Protein AF-A0A4V6XVU5-F1 (afdb_monomer_lite)

pLDDT: mean 72.92, std 23.3, range [31.42, 95.88]

InterPro domains:
  IPR001232 S-phase kinase-associated protein 1-like [SM00512] (53-169)
  IPR011333 SKP1/BTB/POZ domain superfamily [G3DSA:3.30.710.10] (49-213)
  IPR011333 SKP1/BTB/POZ domain superfamily [SSF54695] (56-124)
  IPR016073 SKP1 component, POZ domain [PF03931] (56-121)
  IPR016897 S-phase kinase-associated protein 1 [PTHR11165] (54-205)
  IPR036296 SKP1-like, dimerisation domain superfamily [SSF81382] (144-208)

Structure (mmCIF, N/CA/C/O backbone):
data_AF-A0A4V6XVU5-F1
#
_entry.id   AF-A0A4V6XVU5-F1
#
loop_
_atom_site.group_PDB
_atom_site.id
_atom_site.type_symbol
_atom_site.label_atom_id
_atom_site.label_alt_id
_atom_site.label_comp_id
_atom_site.label_asym_id
_atom_site.label_entity_id
_atom_site.label_seq_id
_atom_site.pdbx_PDB_ins_code
_atom_site.Cartn_x
_atom_site.Cartn_y
_atom_site.Cartn_z
_atom_site.occupancy
_atom_site.B_iso_or_equiv
_atom_site.auth_seq_id
_atom_site.auth_comp_id
_atom_site.auth_asym_id
_atom_site.auth_atom_id
_atom_site.pdbx_PDB_model_num
ATOM 1 N N . MET A 1 1 ? 53.073 31.587 33.723 1.00 35.59 1 MET A N 1
ATOM 2 C CA . MET A 1 1 ? 54.002 30.488 33.375 1.00 35.59 1 MET A CA 1
ATOM 3 C C . MET A 1 1 ? 53.327 29.166 33.690 1.00 35.59 1 MET A C 1
ATOM 5 O O . MET A 1 1 ? 52.672 29.063 34.716 1.00 35.59 1 MET A O 1
ATOM 9 N N . ARG A 1 2 ? 53.401 28.219 32.752 1.00 35.28 2 ARG A N 1
ATOM 10 C CA . ARG A 1 2 ? 52.820 26.874 32.834 1.00 35.28 2 ARG A CA 1
ATOM 11 C C . ARG A 1 2 ? 53.710 25.926 33.659 1.00 35.28 2 ARG A C 1
ATOM 13 O O . ARG A 1 2 ? 54.909 26.152 33.754 1.00 35.28 2 ARG A O 1
ATOM 20 N N . PHE A 1 3 ? 53.092 24.803 34.019 1.00 31.77 3 PHE A N 1
ATOM 21 C CA . PHE A 1 3 ? 53.607 23.428 34.024 1.00 31.77 3 PHE A CA 1
ATOM 22 C C . PHE A 1 3 ? 53.771 22.680 35.351 1.00 31.77 3 PHE A C 1
ATOM 24 O O . PHE A 1 3 ? 54.158 23.181 36.396 1.00 31.77 3 PHE A O 1
ATOM 31 N N . ASN A 1 4 ? 53.384 21.425 35.176 1.00 32.03 4 ASN A N 1
ATOM 32 C CA . ASN A 1 4 ? 53.036 20.310 36.027 1.00 32.03 4 ASN A CA 1
ATOM 33 C C . ASN A 1 4 ? 54.143 19.254 35.866 1.00 32.03 4 ASN A C 1
ATOM 35 O O . ASN A 1 4 ? 54.638 19.143 34.750 1.00 32.03 4 ASN A O 1
ATOM 39 N N . THR A 1 5 ? 54.470 18.477 36.906 1.00 37.41 5 THR A N 1
ATOM 40 C CA . THR A 1 5 ? 55.012 17.091 36.859 1.00 37.41 5 THR A CA 1
ATOM 41 C C . THR A 1 5 ? 55.312 16.650 38.303 1.00 37.41 5 THR A C 1
ATOM 43 O O . THR A 1 5 ? 56.034 17.348 38.999 1.00 37.41 5 THR A O 1
ATOM 46 N N . SER A 1 6 ? 54.668 15.632 38.880 1.00 37.34 6 SER A N 1
ATOM 47 C CA . SER A 1 6 ? 54.782 14.184 38.627 1.00 37.34 6 SER A CA 1
ATOM 48 C C . SER A 1 6 ? 55.912 13.483 39.413 1.00 37.34 6 SER A C 1
ATOM 50 O O . SER A 1 6 ? 57.083 13.809 39.260 1.00 37.34 6 SER A O 1
ATOM 52 N N . LEU A 1 7 ? 55.505 12.406 40.105 1.00 36.00 7 LEU A N 1
ATOM 53 C CA . LEU A 1 7 ? 56.168 11.091 40.213 1.00 36.00 7 LEU A CA 1
ATOM 54 C C . LEU A 1 7 ? 57.115 10.732 41.393 1.00 36.00 7 LEU A C 1
ATOM 56 O O . LEU A 1 7 ? 58.225 11.235 41.510 1.00 36.00 7 LEU A O 1
ATOM 60 N N . ARG A 1 8 ? 56.725 9.600 42.031 1.00 40.03 8 ARG A N 1
ATOM 61 C CA . ARG A 1 8 ? 57.528 8.488 42.623 1.00 40.03 8 ARG A CA 1
ATOM 62 C C . ARG A 1 8 ? 58.179 8.756 43.996 1.00 40.03 8 ARG A C 1
ATOM 64 O O . ARG A 1 8 ? 58.687 9.830 44.244 1.00 40.03 8 ARG A O 1
ATOM 71 N N . ARG A 1 9 ? 58.261 7.796 44.936 1.00 37.91 9 ARG A N 1
ATOM 72 C CA . ARG A 1 9 ? 58.817 6.427 44.804 1.00 37.91 9 ARG A CA 1
ATOM 73 C C . ARG A 1 9 ? 58.693 5.656 46.143 1.00 37.91 9 ARG A C 1
ATOM 75 O O . ARG A 1 9 ? 58.957 6.257 47.177 1.00 37.91 9 ARG A O 1
ATOM 82 N N . SER A 1 10 ? 58.435 4.341 46.111 1.00 34.28 10 SER A N 1
ATOM 83 C CA . SER A 1 10 ? 59.081 3.277 46.936 1.00 34.28 10 SER A CA 1
ATOM 84 C C . SER A 1 10 ? 58.396 1.930 46.644 1.00 34.28 10 SER A C 1
ATOM 86 O O . SER A 1 10 ? 57.194 1.816 46.816 1.00 34.28 10 SER A O 1
ATOM 88 N N . ARG A 1 11 ? 59.028 1.016 45.890 1.00 41.94 11 ARG A N 1
ATOM 89 C CA . ARG A 1 11 ? 60.018 -0.026 46.277 1.00 41.94 11 ARG A CA 1
ATOM 90 C C . ARG A 1 11 ? 59.352 -1.305 46.817 1.00 41.94 11 ARG A C 1
ATOM 92 O O . ARG A 1 11 ? 58.876 -1.305 47.938 1.00 41.94 11 ARG A O 1
ATOM 99 N N . CYS A 1 12 ? 59.398 -2.389 46.036 1.00 34.41 12 CYS A N 1
ATOM 100 C CA . CYS A 1 12 ? 60.236 -3.572 46.303 1.00 34.41 12 CYS A CA 1
ATOM 101 C C . CYS A 1 12 ? 60.073 -4.620 45.182 1.00 34.41 12 CYS A C 1
ATOM 103 O O . CYS A 1 12 ? 58.970 -4.897 44.727 1.00 34.41 12 CYS A O 1
ATOM 105 N N . GLN A 1 13 ? 61.204 -5.149 44.715 1.00 37.47 13 GLN A N 1
ATOM 106 C CA . GLN A 1 13 ? 61.363 -6.237 43.741 1.00 37.47 13 GLN A CA 1
ATOM 107 C C . GLN A 1 13 ? 61.786 -7.509 44.491 1.00 37.47 13 GLN A C 1
ATOM 109 O O . GLN A 1 13 ? 62.507 -7.367 45.477 1.00 37.47 13 GLN A O 1
ATOM 114 N N . MET A 1 14 ? 61.449 -8.706 43.979 1.00 35.53 14 MET A N 1
ATOM 115 C CA . MET A 1 14 ? 62.409 -9.774 43.600 1.00 35.53 14 MET A CA 1
ATOM 116 C C . MET A 1 14 ? 61.761 -11.165 43.400 1.00 35.53 14 MET A C 1
ATOM 118 O O . MET A 1 14 ? 60.902 -11.566 44.174 1.00 35.53 14 MET A O 1
ATOM 122 N N . ALA A 1 15 ? 62.325 -11.895 42.422 1.00 39.78 15 ALA A N 1
ATOM 123 C CA . ALA A 1 15 ? 62.526 -13.358 42.346 1.00 39.78 15 ALA A CA 1
ATOM 124 C C . ALA A 1 15 ? 61.454 -14.302 41.724 1.00 39.78 15 ALA A C 1
ATOM 126 O O . ALA A 1 15 ? 60.627 -14.893 42.403 1.00 39.78 15 ALA A O 1
ATOM 127 N N . THR A 1 16 ? 61.528 -14.430 40.392 1.00 40.06 16 THR A N 1
ATOM 128 C CA . THR A 1 16 ? 61.855 -15.607 39.533 1.00 40.06 16 THR A CA 1
ATOM 129 C C . THR A 1 16 ? 61.635 -17.090 39.959 1.00 40.06 16 THR A C 1
ATOM 131 O O . THR A 1 16 ? 62.023 -17.475 41.052 1.00 40.06 16 THR A O 1
ATOM 134 N N . LEU A 1 17 ? 61.248 -17.914 38.946 1.00 36.28 17 LEU A N 1
ATOM 135 C CA . LEU A 1 17 ? 61.687 -19.299 38.559 1.00 36.28 17 LEU A CA 1
ATOM 136 C C . LEU A 1 17 ? 60.698 -20.508 38.621 1.00 36.28 17 LEU A C 1
ATOM 138 O O . LEU A 1 17 ? 60.481 -21.105 39.663 1.00 36.28 17 LEU A O 1
ATOM 142 N N . PHE A 1 18 ? 60.204 -20.896 37.428 1.00 36.62 18 PHE A N 1
ATOM 143 C CA . PHE A 1 18 ? 60.317 -22.196 36.701 1.00 36.62 18 PHE A CA 1
ATOM 144 C C . PHE A 1 18 ? 60.035 -23.594 37.325 1.00 36.62 18 PHE A C 1
ATOM 146 O O . PHE A 1 18 ? 60.722 -24.021 38.243 1.00 36.62 18 PHE A O 1
ATOM 153 N N . GLY A 1 19 ? 59.228 -24.384 36.581 1.00 34.12 19 GLY A N 1
ATOM 154 C CA . GLY A 1 19 ? 59.292 -25.862 36.414 1.00 34.12 19 GLY A CA 1
ATOM 155 C C . GLY A 1 19 ? 58.629 -26.704 37.519 1.00 34.12 19 GLY A C 1
ATOM 156 O O . GLY A 1 19 ? 58.639 -26.302 38.665 1.00 34.12 19 GLY A O 1
ATOM 157 N N . LEU A 1 20 ? 58.056 -27.900 37.330 1.00 37.75 20 LEU A N 1
ATOM 158 C CA . LEU A 1 20 ? 58.046 -28.905 36.259 1.00 37.75 20 LEU A CA 1
ATOM 159 C C . LEU A 1 20 ? 57.107 -30.068 36.721 1.00 37.75 20 LEU A C 1
ATOM 161 O O . LEU A 1 20 ? 56.982 -30.311 37.914 1.00 37.75 20 LEU A O 1
ATOM 165 N N . LEU A 1 21 ? 56.565 -30.840 35.765 1.00 38.25 21 LEU A N 1
ATOM 166 C CA . LEU A 1 21 ? 56.058 -32.233 35.861 1.00 38.25 21 LEU A CA 1
ATOM 167 C C . LEU A 1 21 ? 54.665 -32.594 36.461 1.00 38.25 21 LEU A C 1
ATOM 169 O O . LEU A 1 21 ? 54.499 -32.833 37.649 1.00 38.25 21 LEU A O 1
ATOM 173 N N . LYS A 1 22 ? 53.795 -32.937 35.495 1.00 44.00 22 LYS A N 1
ATOM 174 C CA . LYS A 1 22 ? 52.976 -34.162 35.309 1.00 44.00 22 LYS A CA 1
ATOM 175 C C . LYS A 1 22 ? 51.574 -34.317 35.953 1.00 44.00 22 LYS A C 1
ATOM 177 O O . LYS A 1 22 ? 51.418 -34.180 37.160 1.00 44.00 22 LYS A O 1
ATOM 182 N N . PRO A 1 23 ? 50.578 -34.731 35.131 1.00 53.44 23 PRO A N 1
ATOM 183 C CA . PRO A 1 23 ? 49.261 -35.225 35.543 1.00 53.44 23 PRO A CA 1
ATOM 184 C C . PRO A 1 23 ? 49.302 -36.748 35.773 1.00 53.44 23 PRO A C 1
ATOM 186 O O . PRO A 1 23 ? 50.239 -37.385 35.303 1.00 53.44 23 PRO A O 1
ATOM 189 N N . ILE A 1 24 ? 48.285 -37.330 36.423 1.00 41.72 24 ILE A N 1
ATOM 190 C CA . ILE A 1 24 ? 47.716 -38.671 36.147 1.00 41.72 24 ILE A CA 1
ATOM 191 C C . ILE A 1 24 ? 46.497 -38.897 37.070 1.00 41.72 24 ILE A C 1
ATOM 193 O O . ILE A 1 24 ? 46.608 -38.862 38.289 1.00 41.72 24 ILE A O 1
ATOM 197 N N . TYR A 1 25 ? 45.343 -39.077 36.423 1.00 34.00 25 TYR A N 1
ATOM 198 C CA . TYR A 1 25 ? 44.194 -39.935 36.744 1.00 34.00 25 TYR A CA 1
ATOM 199 C C . TYR A 1 25 ? 43.863 -40.302 38.201 1.00 34.00 25 TYR A C 1
ATOM 201 O O . TYR A 1 25 ? 44.587 -41.062 38.831 1.00 34.00 25 TYR A O 1
ATOM 209 N N . ALA A 1 26 ? 42.629 -39.977 38.606 1.00 36.56 26 ALA A N 1
ATOM 210 C CA . ALA A 1 26 ? 41.673 -40.973 39.109 1.00 36.56 26 ALA A CA 1
ATOM 211 C C . ALA A 1 26 ? 40.251 -40.378 39.173 1.00 36.56 26 ALA A C 1
ATOM 213 O O . ALA A 1 26 ? 39.906 -39.651 40.100 1.00 36.56 26 ALA A O 1
ATOM 214 N N . CYS A 1 27 ? 39.407 -40.716 38.194 1.00 34.38 27 CYS A N 1
ATOM 215 C CA . CYS A 1 27 ? 37.969 -40.850 38.445 1.00 34.38 27 CYS A CA 1
ATOM 216 C C . CYS A 1 27 ? 37.750 -42.169 39.208 1.00 34.38 27 CYS A C 1
ATOM 218 O O . CYS A 1 27 ? 38.489 -43.130 38.979 1.00 34.38 27 CYS A O 1
ATOM 220 N N . PRO A 1 28 ? 36.704 -42.264 40.040 1.00 49.50 28 PRO A N 1
ATOM 221 C CA . PRO A 1 28 ? 35.494 -42.862 39.488 1.00 49.50 28 PRO A CA 1
ATOM 222 C C . PRO A 1 28 ? 34.188 -42.206 39.948 1.00 49.50 28 PRO A C 1
ATOM 224 O O . PRO A 1 28 ? 34.037 -41.768 41.084 1.00 49.50 28 PRO A O 1
ATOM 227 N N . ASN A 1 29 ? 33.240 -42.221 39.005 1.00 37.00 29 ASN A N 1
ATOM 228 C CA . ASN A 1 29 ? 31.793 -42.381 39.170 1.00 37.00 29 ASN A CA 1
ATOM 229 C C . ASN A 1 29 ? 31.356 -42.680 40.613 1.00 37.00 29 ASN A C 1
ATOM 231 O O . ASN A 1 29 ? 31.826 -43.630 41.228 1.00 37.00 29 ASN A O 1
ATOM 235 N N . ARG A 1 30 ? 30.311 -42.044 41.130 1.00 37.25 30 ARG A N 1
ATOM 236 C CA . ARG A 1 30 ? 28.948 -42.188 40.611 1.00 37.25 30 ARG A CA 1
ATOM 237 C C . ARG A 1 30 ? 28.041 -41.304 41.472 1.00 37.25 30 ARG A C 1
ATOM 239 O O . ARG A 1 30 ? 28.310 -41.153 42.657 1.00 37.25 30 ARG A O 1
ATOM 246 N N . LEU A 1 31 ? 26.921 -40.902 40.876 1.00 39.06 31 LEU A N 1
ATOM 247 C CA . LEU A 1 31 ? 25.605 -40.660 41.487 1.00 39.06 31 LEU A CA 1
ATOM 248 C C . LEU A 1 31 ? 25.056 -39.229 41.347 1.00 39.06 31 LEU A C 1
ATOM 250 O O . LEU A 1 31 ? 25.436 -38.306 42.051 1.00 39.06 31 LEU A O 1
ATOM 254 N N . ILE A 1 32 ? 24.049 -39.160 40.470 1.00 44.12 32 ILE A N 1
ATOM 255 C CA . ILE A 1 32 ? 22.755 -38.498 40.677 1.00 44.12 32 ILE A CA 1
ATOM 256 C C . ILE A 1 32 ? 22.824 -36.969 40.788 1.00 44.12 32 ILE A C 1
ATOM 258 O O . ILE A 1 32 ? 22.772 -36.373 41.858 1.00 44.12 32 ILE A O 1
ATOM 262 N N . SER A 1 33 ? 22.825 -36.330 39.622 1.00 34.62 33 SER A N 1
ATOM 263 C CA . SER A 1 33 ? 22.415 -34.943 39.430 1.00 34.62 33 SER A CA 1
ATOM 264 C C . SER A 1 33 ? 20.895 -34.808 39.602 1.00 34.62 33 SER A C 1
ATOM 266 O O . SER A 1 33 ? 20.132 -34.801 38.639 1.00 34.62 33 SER A O 1
ATOM 268 N N . ILE A 1 34 ? 20.448 -34.677 40.849 1.00 45.78 34 ILE A N 1
ATOM 269 C CA . ILE A 1 34 ? 19.212 -33.963 41.173 1.00 45.78 34 ILE A CA 1
ATOM 270 C C . ILE A 1 34 ? 19.664 -32.717 41.906 1.00 45.78 34 ILE A C 1
ATOM 272 O O . ILE A 1 34 ? 20.072 -32.808 43.053 1.00 45.78 34 ILE A O 1
ATOM 276 N N . LEU A 1 35 ? 19.623 -31.578 41.227 1.00 40.44 35 LEU A N 1
ATOM 277 C CA . LEU A 1 35 ? 19.369 -30.276 41.831 1.00 40.44 35 LEU A CA 1
ATOM 278 C C . LEU A 1 35 ? 19.053 -29.326 40.681 1.00 40.44 35 LEU A C 1
ATOM 280 O O . LEU A 1 35 ? 19.901 -28.942 39.878 1.00 40.44 35 LEU A O 1
ATOM 284 N N . GLN A 1 36 ? 17.761 -29.042 40.572 1.00 43.88 36 GLN A N 1
ATOM 285 C CA . GLN A 1 36 ? 17.211 -28.004 39.729 1.00 43.88 36 GLN A CA 1
ATOM 286 C C . GLN A 1 36 ? 17.850 -26.669 40.117 1.00 43.88 36 GLN A C 1
ATOM 288 O O . GLN A 1 36 ? 17.553 -26.109 41.167 1.00 43.88 36 GLN A O 1
ATOM 293 N N . SER A 1 37 ? 18.688 -26.131 39.241 1.00 43.06 37 SER A N 1
ATOM 294 C CA . SER A 1 37 ? 19.016 -24.708 39.229 1.00 43.06 37 SER A CA 1
ATOM 295 C C . SER A 1 37 ? 18.265 -24.066 38.067 1.00 43.06 37 SER A C 1
ATOM 297 O O . SER A 1 37 ? 18.842 -23.754 37.031 1.00 43.06 37 SER A O 1
ATOM 299 N N . ARG A 1 38 ? 16.944 -23.900 38.219 1.00 47.88 38 ARG A N 1
ATOM 300 C CA . ARG A 1 38 ? 16.201 -22.900 37.442 1.00 47.88 38 ARG A CA 1
ATOM 301 C C . ARG A 1 38 ? 16.344 -21.572 38.168 1.00 47.88 38 ARG A C 1
ATOM 303 O O . ARG A 1 38 ? 15.611 -21.254 39.097 1.00 47.88 38 ARG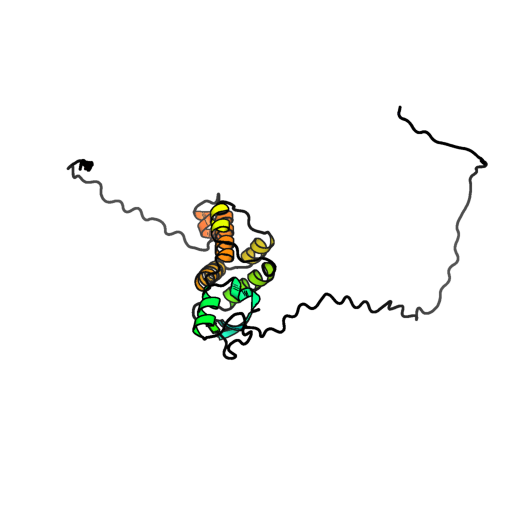 A O 1
ATOM 310 N N . VAL A 1 39 ? 17.386 -20.868 37.754 1.00 39.66 39 VAL A N 1
ATOM 311 C CA . VAL A 1 39 ? 17.655 -19.471 38.052 1.00 39.66 39 VAL A CA 1
ATOM 312 C C . VAL A 1 39 ? 16.500 -18.630 37.503 1.00 39.66 39 VAL A C 1
ATOM 314 O O . VAL A 1 39 ? 16.190 -18.699 36.321 1.00 39.66 39 VAL A O 1
ATOM 317 N N . ILE A 1 40 ? 15.868 -17.913 38.430 1.00 46.09 40 ILE A N 1
ATOM 318 C CA . ILE A 1 40 ? 15.313 -16.558 38.330 1.00 46.09 40 ILE A CA 1
ATOM 319 C C . ILE A 1 40 ? 14.367 -16.288 37.149 1.00 46.09 40 ILE A C 1
ATOM 321 O O . ILE A 1 40 ? 14.750 -16.095 36.002 1.00 46.09 40 ILE A O 1
ATOM 325 N N . LEU A 1 41 ? 13.098 -16.191 37.543 1.00 41.41 41 LEU A N 1
ATOM 326 C CA . LEU A 1 41 ? 12.016 -15.429 36.937 1.00 41.41 41 LEU A CA 1
ATOM 327 C C . LEU A 1 41 ? 12.502 -14.012 36.568 1.00 41.41 41 LEU A C 1
ATOM 329 O O . LEU A 1 41 ? 12.513 -13.126 37.420 1.00 41.41 41 LEU A O 1
ATOM 333 N N . GLU A 1 42 ? 12.911 -13.791 35.321 1.00 41.88 42 GLU A N 1
ATOM 334 C CA . GLU A 1 42 ? 13.102 -12.436 34.806 1.00 41.88 42 GLU A CA 1
ATOM 335 C C . GLU A 1 42 ? 11.816 -11.993 34.107 1.00 41.88 42 GLU A C 1
ATOM 337 O O . GLU A 1 42 ? 11.524 -12.333 32.960 1.00 41.88 42 GLU A O 1
ATOM 342 N N . MET A 1 43 ? 11.006 -11.254 34.863 1.00 50.56 43 MET A N 1
ATOM 343 C CA . MET A 1 43 ? 9.979 -10.386 34.316 1.00 50.56 43 MET A CA 1
ATOM 344 C C . MET A 1 43 ? 10.668 -9.218 33.611 1.00 50.56 43 MET A C 1
ATOM 346 O O . MET A 1 43 ? 10.891 -8.165 34.205 1.00 50.56 43 MET A O 1
ATOM 350 N N . ALA A 1 44 ? 10.972 -9.388 32.327 1.00 41.75 44 ALA A N 1
ATOM 351 C CA . ALA A 1 44 ? 11.144 -8.258 31.428 1.00 41.75 44 ALA A CA 1
ATOM 352 C C . ALA A 1 44 ? 9.749 -7.750 31.047 1.00 41.75 44 ALA A C 1
ATOM 354 O O . ALA A 1 44 ? 9.157 -8.120 30.037 1.00 41.75 44 ALA A O 1
ATOM 355 N N . SER A 1 45 ? 9.215 -6.925 31.943 1.00 42.84 45 SER A N 1
ATOM 356 C CA . SER A 1 45 ? 8.154 -5.974 31.656 1.00 42.84 45 SER A CA 1
ATOM 357 C C . SER A 1 45 ? 8.676 -5.004 30.592 1.00 42.84 45 SER A C 1
ATOM 359 O O . SER A 1 45 ? 9.370 -4.040 30.910 1.00 42.84 45 SER A O 1
ATOM 361 N N . THR A 1 46 ? 8.399 -5.269 29.316 1.00 31.42 46 THR A N 1
ATOM 362 C CA . THR A 1 46 ? 8.521 -4.254 28.267 1.00 31.42 46 THR A CA 1
ATOM 363 C C . THR A 1 46 ? 7.189 -3.528 28.177 1.00 31.42 46 THR A C 1
ATOM 365 O O . THR A 1 46 ? 6.291 -3.927 27.442 1.00 31.42 46 THR A O 1
ATOM 368 N N . SER A 1 47 ? 7.074 -2.507 29.027 1.00 37.84 47 SER A N 1
ATOM 369 C CA . SER A 1 47 ? 6.369 -1.249 28.770 1.00 37.84 47 SER A CA 1
ATOM 370 C C . SER A 1 47 ? 5.129 -1.345 27.880 1.00 37.84 47 SER A C 1
ATOM 372 O O . SER A 1 47 ? 5.161 -1.102 26.676 1.00 37.84 47 SER A O 1
ATOM 374 N N . THR A 1 48 ? 4.012 -1.597 28.549 1.00 33.00 48 THR A N 1
ATOM 375 C CA . THR A 1 48 ? 2.702 -1.050 28.221 1.00 33.00 48 THR A CA 1
ATOM 376 C C . THR A 1 48 ? 2.796 0.442 27.878 1.00 33.00 48 THR A C 1
ATOM 378 O O . THR A 1 48 ? 2.997 1.274 28.758 1.00 33.00 48 THR A O 1
ATOM 381 N N . THR A 1 49 ? 2.544 0.785 26.621 1.00 31.77 49 THR A N 1
ATOM 382 C CA . THR A 1 49 ? 1.750 1.968 26.261 1.00 31.77 49 THR A CA 1
ATOM 383 C C . THR A 1 49 ? 0.525 1.476 25.504 1.00 31.77 49 THR A C 1
ATOM 385 O O . THR A 1 49 ? 0.380 1.680 24.307 1.00 31.77 49 THR A O 1
ATOM 388 N N . SER A 1 50 ? -0.350 0.751 26.205 1.00 39.00 50 SER A N 1
ATOM 389 C CA . SER A 1 50 ? -1.712 0.512 25.740 1.00 39.00 50 SER A CA 1
ATOM 390 C C . SER A 1 50 ? -2.514 1.783 26.008 1.00 39.00 50 SER A C 1
ATOM 392 O O . SER A 1 50 ? -3.060 1.965 27.100 1.00 39.00 50 SER A O 1
ATOM 394 N N . SER A 1 51 ? -2.563 2.679 25.027 1.00 41.34 51 SER A N 1
ATOM 395 C CA . SER A 1 51 ? -3.704 3.576 24.895 1.00 41.34 51 SER A CA 1
ATOM 396 C C . SER A 1 51 ? -4.941 2.675 24.793 1.00 41.34 51 SER A C 1
ATOM 398 O O . SER A 1 51 ? -5.074 1.863 23.879 1.00 41.34 51 SER A O 1
ATOM 400 N N . SER A 1 52 ? -5.795 2.709 25.816 1.00 46.38 52 SER A N 1
ATOM 401 C CA . SER A 1 52 ? -7.044 1.948 25.890 1.00 46.38 52 SER A CA 1
ATOM 402 C C . SER A 1 52 ? -8.019 2.499 24.856 1.00 46.38 52 SER A C 1
ATOM 404 O O . SER A 1 52 ? -8.873 3.327 25.164 1.00 46.38 52 SER A O 1
ATOM 406 N N . SER A 1 53 ? -7.813 2.097 23.612 1.00 62.06 53 SER A N 1
ATOM 407 C CA . SER A 1 53 ? -8.467 2.645 22.441 1.00 62.06 53 SER A CA 1
ATOM 408 C C . SER A 1 53 ? -9.036 1.468 21.646 1.00 62.06 53 SER A C 1
ATOM 410 O O . SER A 1 53 ? -8.348 0.474 21.403 1.00 62.06 53 SER A O 1
ATOM 412 N N . THR A 1 54 ? -10.342 1.502 21.378 1.00 73.25 54 THR A N 1
ATOM 413 C CA . THR A 1 54 ? -11.051 0.402 20.712 1.00 73.25 54 THR A CA 1
ATOM 414 C C . THR A 1 54 ? -10.495 0.194 19.295 1.00 73.25 54 THR A C 1
ATOM 416 O O . THR A 1 54 ? -10.312 1.173 18.566 1.00 73.25 54 THR A O 1
ATOM 419 N N . PRO A 1 55 ? -10.168 -1.046 18.885 1.00 82.25 55 PRO A N 1
ATOM 420 C CA . PRO A 1 55 ? -9.691 -1.294 17.532 1.00 82.25 55 PRO A CA 1
ATOM 421 C C . PRO A 1 55 ? -10.814 -1.049 16.519 1.00 82.25 55 PRO A C 1
ATOM 423 O O . PRO A 1 55 ? -11.977 -1.371 16.757 1.00 82.25 55 PRO A O 1
ATOM 426 N N . ILE A 1 56 ? -10.449 -0.499 15.366 1.00 87.44 56 ILE A N 1
ATOM 427 C CA . ILE A 1 56 ? -11.368 -0.229 14.261 1.00 87.44 56 ILE A CA 1
ATOM 428 C C . ILE A 1 56 ? -11.523 -1.508 13.457 1.00 87.44 56 ILE A C 1
ATOM 430 O O . ILE A 1 56 ? -10.533 -2.076 12.999 1.00 87.44 56 ILE A O 1
ATOM 434 N N . LYS A 1 57 ? -12.757 -1.954 13.244 1.00 90.12 57 LYS A N 1
ATOM 435 C CA . LYS A 1 57 ? -13.027 -3.114 12.394 1.00 90.12 57 LYS A CA 1
ATOM 436 C C . LYS A 1 57 ? -13.175 -2.669 10.945 1.00 90.12 57 LYS A C 1
ATOM 438 O O . LYS A 1 57 ? -13.937 -1.751 10.657 1.00 90.12 57 LYS A O 1
ATOM 443 N N . LEU A 1 58 ? -12.479 -3.333 10.033 1.00 90.94 58 LEU A N 1
ATOM 444 C CA . LEU A 1 58 ? -12.667 -3.207 8.590 1.00 90.94 58 LEU A CA 1
ATOM 445 C C . LEU A 1 58 ? -13.174 -4.523 8.023 1.00 90.94 58 LEU A C 1
ATOM 447 O O . LEU A 1 58 ? -12.681 -5.577 8.412 1.00 90.94 58 LEU A O 1
ATOM 451 N N . THR A 1 59 ? -14.072 -4.467 7.047 1.00 92.25 59 THR A N 1
ATOM 452 C CA . THR A 1 59 ? -14.536 -5.654 6.320 1.00 92.25 59 THR A CA 1
ATOM 453 C C . THR A 1 59 ? -14.106 -5.548 4.864 1.00 92.25 59 THR A C 1
ATOM 455 O O . THR A 1 59 ? -14.484 -4.604 4.178 1.00 92.25 59 THR A O 1
ATOM 458 N N . SER A 1 60 ? -13.301 -6.493 4.379 1.00 93.69 60 SER A N 1
ATOM 459 C CA . SER A 1 60 ? -12.853 -6.521 2.983 1.00 93.69 60 SER A CA 1
ATOM 460 C C . SER A 1 60 ? -13.978 -6.926 2.028 1.00 93.69 60 SER A C 1
ATOM 462 O O . SER A 1 60 ? -14.990 -7.489 2.443 1.00 93.69 60 SER A O 1
ATOM 464 N N . SER A 1 61 ? -13.756 -6.742 0.728 1.00 93.19 61 SER A N 1
ATOM 465 C CA . SER A 1 61 ? -14.662 -7.212 -0.334 1.00 93.19 61 SER A CA 1
ATOM 466 C C . SER A 1 61 ? -14.968 -8.715 -0.255 1.00 93.19 61 SER A C 1
ATOM 468 O O . SER A 1 61 ? -16.101 -9.129 -0.484 1.00 93.19 61 SER A O 1
ATOM 470 N N . ASP A 1 62 ? -13.988 -9.520 0.169 1.00 91.31 62 ASP A N 1
ATOM 471 C CA . ASP A 1 62 ? -14.131 -10.969 0.388 1.00 91.31 62 ASP A CA 1
ATOM 472 C C . ASP A 1 62 ? -14.884 -11.352 1.682 1.00 91.31 62 ASP A C 1
ATOM 474 O O . ASP A 1 62 ? -14.965 -12.531 2.027 1.00 91.31 62 ASP A O 1
ATOM 478 N N . GLY A 1 63 ? -15.376 -10.375 2.451 1.00 87.50 63 GLY A N 1
ATOM 479 C CA . GLY A 1 63 ? -16.072 -10.603 3.721 1.00 87.50 63 GLY A CA 1
ATOM 480 C C . GLY A 1 63 ? -15.164 -10.953 4.906 1.00 87.50 63 GLY A C 1
ATOM 481 O O . GLY A 1 63 ? -15.661 -11.400 5.938 1.00 87.50 63 GLY A O 1
ATOM 482 N N . LYS A 1 64 ? -13.842 -10.765 4.793 1.00 90.88 64 LYS A N 1
ATOM 483 C CA . LYS A 1 64 ? -12.911 -10.937 5.919 1.00 90.88 64 LYS A CA 1
ATOM 484 C C . LYS A 1 64 ? -12.886 -9.677 6.776 1.00 90.88 64 LYS A C 1
ATOM 486 O O . LYS A 1 64 ? -12.795 -8.573 6.244 1.00 90.88 64 LYS A O 1
ATOM 491 N N . THR A 1 65 ? -12.905 -9.852 8.093 1.00 90.81 65 THR A N 1
ATOM 492 C CA . THR A 1 65 ? -12.812 -8.745 9.049 1.00 90.81 65 THR A CA 1
ATOM 493 C C . THR A 1 65 ? -11.384 -8.596 9.565 1.00 90.81 65 THR A C 1
ATOM 495 O O . THR A 1 65 ? -10.745 -9.585 9.920 1.00 90.81 65 THR A O 1
ATOM 498 N N . PHE A 1 66 ? -10.898 -7.361 9.622 1.00 91.38 66 PHE A N 1
ATOM 499 C CA . PHE A 1 66 ? -9.573 -6.997 10.110 1.00 91.38 66 PHE A CA 1
ATOM 500 C C . PHE A 1 66 ? -9.680 -5.936 11.199 1.00 91.38 66 PHE A C 1
ATOM 502 O O . PHE A 1 66 ? -10.547 -5.067 11.139 1.00 91.38 66 PHE A O 1
ATOM 509 N N . GLU A 1 67 ? -8.777 -5.992 12.172 1.00 90.62 67 GLU A N 1
ATOM 510 C CA . GLU A 1 67 ? -8.692 -5.014 13.254 1.00 90.62 67 GLU A CA 1
ATOM 511 C C . GLU A 1 67 ? -7.526 -4.053 13.003 1.00 90.62 67 GLU A C 1
ATOM 513 O O . GLU A 1 67 ? -6.379 -4.463 12.824 1.00 90.62 67 GLU A O 1
ATOM 518 N N . LEU A 1 68 ? -7.833 -2.759 12.988 1.00 89.00 68 LEU A N 1
ATOM 519 C CA . LEU A 1 68 ? -6.891 -1.665 12.810 1.00 89.00 68 LEU A CA 1
ATOM 520 C C . LEU A 1 68 ? -6.706 -0.896 14.114 1.00 89.00 68 LEU A C 1
ATOM 522 O O . LEU A 1 68 ? -7.671 -0.536 14.790 1.00 89.00 68 LEU A O 1
ATOM 526 N N . LYS A 1 69 ? -5.453 -0.558 14.424 1.00 88.75 69 LYS A N 1
ATOM 527 C CA . LYS A 1 69 ? -5.151 0.428 15.463 1.00 88.75 69 LYS A CA 1
ATOM 528 C C . LYS A 1 69 ? -5.587 1.816 15.000 1.00 88.75 69 LYS A C 1
ATOM 530 O O . LYS A 1 69 ? -5.429 2.171 13.832 1.00 88.75 69 LYS A O 1
ATOM 535 N N . GLN A 1 70 ? -6.052 2.628 15.941 1.00 83.81 70 GLN A N 1
ATOM 536 C CA . GLN A 1 70 ? -6.508 3.995 15.673 1.00 83.81 70 GLN A CA 1
ATOM 537 C C . GLN A 1 70 ? -5.389 4.893 15.128 1.00 83.81 70 GLN A C 1
ATOM 539 O O . GLN A 1 70 ? -5.624 5.761 14.294 1.00 83.81 70 GLN A O 1
ATOM 544 N N . GLU A 1 71 ? -4.145 4.644 15.537 1.00 85.38 71 GLU A N 1
ATOM 545 C CA . GLU A 1 71 ? -2.971 5.400 15.086 1.00 85.38 71 GLU A CA 1
ATOM 546 C C . GLU A 1 71 ? -2.760 5.319 13.567 1.00 85.38 71 GLU A C 1
ATOM 548 O O . GLU A 1 71 ? -2.233 6.247 12.953 1.00 85.38 71 GLU A O 1
ATOM 553 N N . PHE A 1 72 ? -3.232 4.241 12.936 1.00 87.75 72 PHE A N 1
ATOM 554 C CA . PHE A 1 72 ? -3.127 4.050 11.494 1.00 87.75 72 PHE A CA 1
ATOM 555 C C . PHE A 1 72 ? -4.129 4.891 10.697 1.00 87.75 72 PHE A C 1
ATOM 557 O O . PHE A 1 72 ? -3.877 5.165 9.524 1.00 87.75 72 PHE A O 1
ATOM 564 N N . VAL A 1 73 ? -5.209 5.378 11.323 1.00 87.19 73 VAL A N 1
ATOM 565 C CA . VAL A 1 73 ? -6.199 6.259 10.671 1.00 87.19 73 VAL A CA 1
ATOM 566 C C . VAL A 1 73 ? -5.538 7.530 10.145 1.00 87.19 73 VAL A C 1
ATOM 568 O O . VAL A 1 73 ? -5.862 7.994 9.058 1.00 87.19 73 VAL A O 1
ATOM 571 N N . LYS A 1 74 ? -4.528 8.046 10.855 1.00 87.31 74 LYS A N 1
ATOM 572 C CA . LYS A 1 74 ? -3.778 9.248 10.459 1.00 87.31 74 LYS A CA 1
ATOM 573 C C . LYS A 1 74 ? -3.004 9.087 9.146 1.00 87.31 74 LYS A C 1
ATOM 575 O O . LYS A 1 74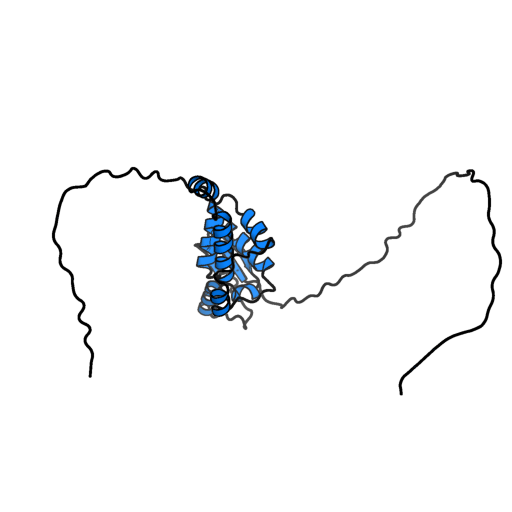 ? -2.614 10.085 8.550 1.00 87.31 74 LYS A O 1
ATOM 580 N N . LYS A 1 75 ? -2.753 7.846 8.712 1.00 89.69 75 LYS A N 1
ATOM 581 C CA . LYS A 1 75 ? -2.000 7.515 7.489 1.00 89.69 75 LYS A CA 1
ATOM 582 C C . LYS A 1 75 ? -2.899 7.223 6.288 1.00 89.69 75 LYS A C 1
ATOM 584 O O . LYS A 1 75 ? -2.394 7.190 5.169 1.00 89.69 75 LYS A O 1
ATOM 589 N N . ALA A 1 76 ? -4.193 6.999 6.517 1.00 92.56 76 ALA A N 1
ATOM 590 C CA . ALA A 1 76 ? -5.179 6.667 5.495 1.00 92.56 76 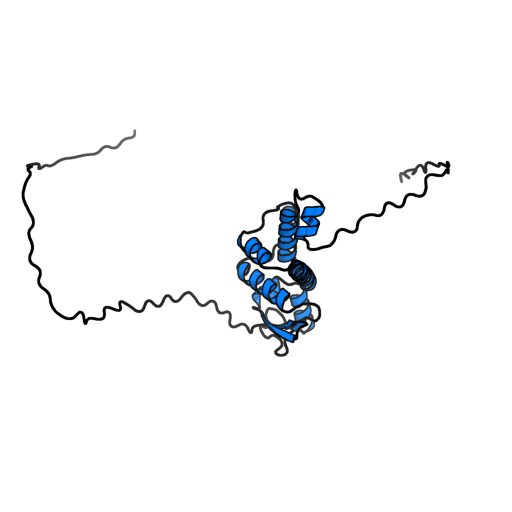ALA A CA 1
ATOM 591 C C . ALA A 1 76 ? -6.251 7.762 5.435 1.00 92.56 76 ALA A C 1
ATOM 593 O O . ALA A 1 76 ? -7.208 7.762 6.214 1.00 92.56 76 ALA A O 1
ATOM 594 N N . ASN A 1 77 ? -6.091 8.698 4.497 1.00 92.31 77 ASN A N 1
ATOM 595 C CA . ASN A 1 77 ? -6.963 9.871 4.402 1.00 92.31 77 ASN A CA 1
ATOM 596 C C . ASN A 1 77 ? -8.420 9.486 4.123 1.00 92.31 77 ASN A C 1
ATOM 598 O O . ASN A 1 77 ? -9.327 10.078 4.708 1.00 92.31 77 ASN A O 1
ATOM 602 N N . MET A 1 78 ? -8.642 8.451 3.308 1.00 91.81 78 MET A N 1
ATOM 603 C CA . MET A 1 78 ? -9.985 7.950 3.020 1.00 91.81 78 MET A CA 1
ATOM 604 C C . MET A 1 78 ? -10.671 7.432 4.289 1.00 91.81 78 MET A C 1
ATOM 606 O O . MET A 1 78 ? -11.812 7.789 4.562 1.00 91.81 78 MET A O 1
ATOM 610 N N . LEU A 1 79 ? -9.974 6.642 5.117 1.00 89.69 79 LEU A N 1
ATOM 611 C CA . LEU A 1 79 ? -10.546 6.133 6.372 1.00 89.69 79 LEU A CA 1
ATOM 612 C C . LEU A 1 79 ? -10.889 7.270 7.334 1.00 89.69 79 LEU A C 1
ATOM 614 O O . LEU A 1 79 ? -11.939 7.237 7.969 1.00 89.69 79 LEU A O 1
ATOM 618 N N . LYS A 1 80 ? -10.034 8.293 7.408 1.00 89.00 80 LYS A N 1
ATOM 619 C CA . LYS A 1 80 ? -10.291 9.489 8.212 1.00 89.00 80 LYS A CA 1
ATOM 620 C C . LYS A 1 80 ? -11.563 10.217 7.769 1.00 89.00 80 LYS A C 1
ATOM 622 O O . LYS A 1 80 ? -12.365 10.587 8.621 1.00 89.00 80 LYS A O 1
ATOM 627 N N . GLN 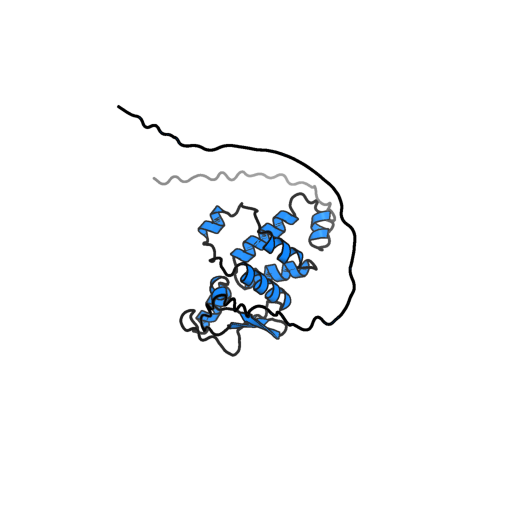A 1 81 ? -11.756 10.407 6.464 1.00 90.06 81 GLN A N 1
ATOM 628 C CA . GLN A 1 81 ? -12.966 11.033 5.921 1.00 90.06 81 GLN A CA 1
ATOM 629 C C . GLN A 1 81 ? -14.208 10.179 6.195 1.00 90.06 81 GLN A C 1
ATOM 631 O O . GLN A 1 81 ? -15.183 10.686 6.737 1.00 90.06 81 GLN A O 1
ATOM 636 N N . MET A 1 82 ? -14.137 8.868 5.937 1.00 88.44 82 MET A N 1
ATOM 637 C CA . MET A 1 82 ? -15.244 7.942 6.206 1.00 88.44 82 MET A CA 1
ATOM 638 C C . MET A 1 82 ? -15.673 7.954 7.679 1.00 88.44 82 MET A C 1
ATOM 640 O O . MET A 1 82 ? -16.861 7.903 7.981 1.00 88.44 82 MET A O 1
ATOM 644 N N . LEU A 1 83 ? -14.715 8.020 8.605 1.00 87.06 83 LEU A N 1
ATOM 645 C CA . LEU A 1 83 ? -14.999 8.110 10.037 1.00 87.06 83 LEU A CA 1
ATOM 646 C C . LEU A 1 83 ? -15.637 9.448 10.414 1.00 87.06 83 LEU A C 1
ATOM 648 O O . LEU A 1 83 ? -16.621 9.458 11.153 1.00 87.06 83 LEU A O 1
ATOM 652 N N . ALA A 1 84 ? -15.124 10.551 9.863 1.00 87.06 84 ALA A N 1
ATOM 653 C CA . ALA A 1 84 ? -15.676 11.882 10.087 1.00 87.06 84 ALA A CA 1
ATOM 654 C C . ALA A 1 84 ? -17.126 11.999 9.586 1.00 87.06 84 ALA A C 1
ATOM 656 O O . ALA A 1 84 ? -17.966 12.566 10.283 1.00 87.06 84 ALA A O 1
ATOM 657 N N . ASP A 1 85 ? -17.440 11.407 8.430 1.00 87.62 85 ASP A N 1
ATOM 658 C CA . ASP A 1 85 ? -18.793 11.392 7.857 1.00 87.62 85 ASP A CA 1
ATOM 659 C C . ASP A 1 85 ? -19.790 10.600 8.719 1.00 87.62 85 ASP A C 1
ATOM 661 O O . ASP A 1 85 ? -20.974 10.936 8.785 1.00 87.62 85 ASP A O 1
ATOM 665 N N . LEU A 1 86 ? -19.311 9.569 9.419 1.00 84.50 86 LEU A N 1
ATOM 666 C CA . LEU A 1 86 ? -20.092 8.793 10.386 1.00 84.50 86 LEU A CA 1
ATOM 667 C C . LEU A 1 86 ? -20.212 9.482 11.759 1.00 84.50 86 LEU A C 1
ATOM 669 O O . LEU A 1 86 ? -20.894 8.967 12.643 1.00 84.50 86 LEU A O 1
ATOM 673 N N . GLY A 1 87 ? -19.575 10.643 11.938 1.00 81.75 87 GLY A N 1
ATOM 674 C CA . GLY A 1 87 ? -19.580 11.405 13.185 1.00 81.75 87 GLY A CA 1
ATOM 675 C C . GLY A 1 87 ? -18.552 10.936 14.214 1.00 81.75 87 GLY A C 1
ATOM 676 O O . GLY A 1 87 ? -18.599 11.395 15.350 1.00 81.75 87 GLY A O 1
ATOM 677 N N . TYR A 1 88 ? -17.619 10.057 13.837 1.00 79.81 88 TYR A N 1
ATOM 678 C CA . TYR A 1 88 ? -16.547 9.597 14.714 1.00 79.81 88 TYR A CA 1
ATOM 679 C C . TYR A 1 88 ? -15.291 10.439 14.501 1.00 79.81 88 TYR A C 1
ATOM 681 O O . TYR A 1 88 ? -14.793 10.583 13.383 1.00 79.81 88 TYR A O 1
ATOM 689 N N . SER A 1 89 ? -14.748 10.980 15.589 1.00 68.25 89 SER A N 1
ATOM 690 C CA . SER A 1 89 ? -13.483 11.714 15.569 1.00 68.25 89 SER A CA 1
ATOM 691 C C . SER A 1 89 ? -12.374 10.923 16.263 1.00 68.25 89 SER A C 1
ATOM 693 O O . SER A 1 89 ? -12.632 10.098 17.141 1.00 68.25 89 SER A O 1
ATOM 695 N N . GLU A 1 90 ? -11.120 11.204 15.893 1.00 65.00 90 GLU A N 1
ATOM 696 C CA . GLU A 1 90 ? -9.931 10.608 16.525 1.00 65.00 90 GLU A CA 1
ATOM 697 C C . GLU A 1 90 ? -9.908 10.822 18.057 1.00 65.00 90 GLU A C 1
ATOM 699 O O . GLU A 1 90 ? -9.262 10.061 18.774 1.00 65.00 90 GLU A O 1
ATOM 704 N N . GLU A 1 91 ? -10.621 11.838 18.560 1.00 62.91 91 GLU A N 1
ATOM 705 C CA . GLU A 1 91 ? -10.664 12.233 19.973 1.00 62.91 91 GLU A CA 1
ATOM 706 C C . GLU A 1 91 ? -11.680 11.437 20.805 1.00 62.91 91 GLU A C 1
ATOM 708 O O . GLU A 1 91 ? -11.468 11.236 22.000 1.00 62.91 91 GLU A O 1
ATOM 713 N N . GLU A 1 92 ? -12.771 10.959 20.196 1.00 62.00 92 GLU A N 1
ATOM 714 C CA . GLU A 1 92 ? -13.843 10.268 20.926 1.00 62.00 92 GLU A CA 1
ATOM 715 C C . GLU A 1 92 ? -13.514 8.803 21.230 1.00 62.00 92 GLU A C 1
ATOM 717 O O . GLU A 1 92 ? -14.094 8.217 22.145 1.00 62.00 92 GLU A O 1
ATOM 722 N N . GLY A 1 93 ? -12.575 8.195 20.496 1.00 64.00 93 GLY A N 1
ATOM 723 C CA . GLY A 1 93 ? -12.068 6.845 20.773 1.00 64.00 93 GLY A CA 1
ATOM 724 C C . GLY A 1 93 ? -13.111 5.717 20.688 1.00 64.00 93 GLY A C 1
ATOM 725 O O . GLY A 1 93 ? -12.783 4.565 20.990 1.00 64.00 93 GLY A O 1
ATOM 726 N N . ASN A 1 94 ? -14.343 6.039 20.287 1.00 69.31 94 ASN A N 1
ATOM 727 C CA . ASN A 1 94 ? -15.467 5.132 20.126 1.00 69.31 94 ASN A CA 1
ATOM 728 C C . ASN A 1 94 ? -15.717 4.950 18.629 1.00 69.31 94 ASN A C 1
ATOM 730 O O . ASN A 1 94 ? -16.114 5.894 17.960 1.00 69.31 94 ASN A O 1
ATOM 734 N N . TYR A 1 95 ? -15.442 3.762 18.104 1.00 75.69 95 TYR A N 1
ATOM 735 C CA . TYR A 1 95 ? -15.562 3.445 16.679 1.00 75.69 95 TYR A CA 1
ATOM 736 C C . TYR A 1 95 ? -16.777 2.544 16.433 1.00 75.69 95 TYR A C 1
ATOM 738 O O . TYR A 1 95 ? -17.242 1.889 17.367 1.00 75.69 95 TYR A O 1
ATOM 746 N N . PRO A 1 96 ? -17.322 2.498 15.202 1.00 72.75 96 PRO A N 1
ATOM 747 C CA . PRO A 1 96 ? -18.520 1.716 14.926 1.00 72.75 96 PRO A CA 1
ATOM 748 C C . PRO A 1 96 ? -18.271 0.217 15.141 1.00 72.75 96 PRO A C 1
ATOM 750 O O . PRO A 1 96 ? -17.337 -0.358 14.578 1.00 72.75 96 PRO A O 1
ATOM 753 N N . ASP A 1 97 ? -19.158 -0.432 15.900 1.00 71.56 97 ASP A N 1
ATOM 754 C CA . ASP A 1 97 ? -19.095 -1.875 16.173 1.00 71.56 97 ASP A CA 1
ATOM 755 C C . ASP A 1 97 ? -19.295 -2.735 14.915 1.00 71.56 97 ASP A C 1
ATOM 757 O O . ASP A 1 97 ? -18.748 -3.840 14.830 1.00 71.56 97 ASP A O 1
ATOM 761 N N . GLU A 1 98 ? -20.066 -2.220 13.949 1.00 73.38 98 GLU A N 1
ATOM 762 C CA . GLU A 1 98 ? -20.431 -2.884 12.688 1.00 73.38 98 GLU A CA 1
ATOM 763 C C . GLU A 1 98 ? -19.253 -2.966 11.693 1.00 73.38 98 GLU A C 1
ATOM 765 O O . GLU A 1 98 ? -19.253 -3.807 10.795 1.00 73.38 98 GLU A O 1
ATOM 770 N N . GLY A 1 99 ? -18.194 -2.179 11.918 1.00 81.12 99 GLY A N 1
ATOM 771 C CA . GLY A 1 99 ? -17.004 -2.128 11.071 1.00 81.12 99 GLY A CA 1
ATOM 772 C C . GLY A 1 99 ? -17.223 -1.416 9.732 1.00 81.12 99 GLY A C 1
ATOM 773 O O . GLY A 1 99 ? -18.335 -1.304 9.226 1.00 81.12 99 GLY A O 1
ATOM 774 N N . ILE A 1 100 ? -16.142 -0.904 9.143 1.00 86.88 100 ILE A N 1
ATOM 775 C CA . ILE A 1 100 ? -16.180 -0.151 7.884 1.00 86.88 100 ILE A CA 1
ATOM 776 C C . ILE A 1 100 ? -16.040 -1.126 6.704 1.00 86.88 100 ILE A C 1
ATOM 778 O O . ILE A 1 100 ? -14.991 -1.770 6.572 1.00 86.88 100 ILE A O 1
ATOM 782 N N . PRO A 1 101 ? -17.048 -1.249 5.823 1.00 89.88 101 PRO A N 1
ATOM 783 C CA . PRO A 1 101 ? -16.952 -2.102 4.647 1.00 89.88 101 PRO A CA 1
ATOM 784 C C . PRO A 1 101 ? -16.105 -1.448 3.545 1.00 89.88 101 PRO A C 1
ATOM 786 O O . PRO A 1 101 ? -16.306 -0.290 3.181 1.00 89.88 101 PRO A O 1
ATOM 789 N N . LEU A 1 102 ? -15.182 -2.220 2.970 1.00 90.94 102 LEU A N 1
ATOM 790 C CA . LEU A 1 102 ? -14.291 -1.835 1.875 1.00 90.94 102 LEU A CA 1
ATOM 791 C C . LEU A 1 102 ? -14.558 -2.727 0.646 1.00 90.94 102 LEU A C 1
ATOM 793 O O . LEU A 1 102 ? -13.844 -3.709 0.422 1.00 90.94 102 LEU A O 1
ATOM 797 N N . PRO A 1 103 ? -15.573 -2.404 -0.178 1.00 87.56 103 PRO A N 1
ATOM 798 C CA . PRO A 1 103 ? -16.014 -3.268 -1.277 1.00 87.56 103 PRO A CA 1
ATOM 799 C C . PRO A 1 103 ? -15.009 -3.369 -2.433 1.00 87.56 103 PRO A C 1
ATOM 801 O O . PRO A 1 103 ? -15.077 -4.310 -3.215 1.00 87.56 103 PRO A O 1
ATOM 804 N N . SER A 1 104 ? -14.075 -2.422 -2.542 1.00 88.06 104 SER A N 1
ATOM 805 C CA . SER A 1 104 ? -13.077 -2.379 -3.620 1.00 88.06 104 SER A CA 1
ATOM 806 C C . SER A 1 104 ? -11.741 -3.028 -3.248 1.00 88.06 104 SER A C 1
ATOM 808 O O . SER A 1 104 ? -10.864 -3.139 -4.100 1.00 88.06 104 SER A O 1
ATOM 810 N N . VAL A 1 105 ? -11.551 -3.422 -1.983 1.00 92.69 105 VAL A N 1
ATOM 811 C CA . VAL A 1 105 ? -10.260 -3.901 -1.470 1.00 92.69 105 VAL A CA 1
ATOM 812 C C . VAL A 1 105 ? -10.342 -5.392 -1.158 1.00 92.69 105 VAL A C 1
ATOM 814 O O . VAL A 1 105 ? -11.169 -5.826 -0.351 1.00 92.69 105 VAL A O 1
ATOM 817 N N . ALA A 1 106 ? -9.480 -6.188 -1.791 1.00 92.75 106 ALA A N 1
ATOM 818 C CA . ALA A 1 106 ? -9.324 -7.610 -1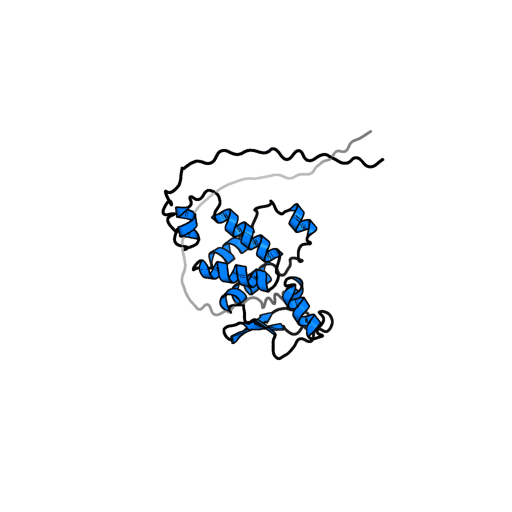.490 1.00 92.75 106 ALA A CA 1
ATOM 819 C C . ALA A 1 106 ? -8.695 -7.808 -0.102 1.00 92.75 106 ALA A C 1
ATOM 821 O O . ALA A 1 106 ? -7.814 -7.049 0.310 1.00 92.75 106 ALA A O 1
ATOM 822 N N . GLY A 1 107 ? -9.106 -8.850 0.619 1.00 92.56 107 GLY A N 1
ATOM 823 C CA . GLY A 1 107 ? -8.617 -9.111 1.975 1.00 92.56 107 GLY A CA 1
ATOM 824 C C . GLY A 1 107 ? -7.116 -9.405 2.022 1.00 92.56 107 GLY A C 1
ATOM 825 O O . GLY A 1 107 ? -6.437 -8.981 2.950 1.00 92.56 107 GLY A O 1
ATOM 826 N N . GLU A 1 108 ? -6.575 -10.073 1.000 1.00 92.62 108 GLU A N 1
ATOM 827 C CA . GLU A 1 108 ? -5.131 -10.340 0.907 1.00 92.62 108 GLU A CA 1
ATOM 828 C C . GLU A 1 108 ? -4.312 -9.053 0.706 1.00 92.62 108 GLU A C 1
ATOM 830 O O . GLU A 1 108 ? -3.246 -8.892 1.300 1.00 92.62 108 GLU A O 1
ATOM 835 N N . ALA A 1 109 ? -4.824 -8.101 -0.082 1.00 94.19 109 ALA A N 1
ATOM 836 C CA . ALA A 1 109 ? -4.185 -6.798 -0.243 1.00 94.19 109 ALA A CA 1
ATOM 837 C C . ALA A 1 109 ? -4.220 -6.002 1.070 1.00 94.19 109 ALA A C 1
ATOM 839 O O . ALA A 1 109 ? -3.219 -5.398 1.457 1.00 94.19 109 ALA A O 1
ATOM 840 N N . LEU A 1 110 ? -5.348 -6.052 1.788 1.00 94.06 110 LEU A N 1
ATOM 841 C CA . LEU A 1 110 ? -5.507 -5.382 3.077 1.00 94.06 110 LEU A CA 1
ATOM 842 C C . LEU A 1 110 ? -4.556 -5.945 4.145 1.00 94.06 110 LEU A C 1
ATOM 844 O O . LEU A 1 110 ? -3.965 -5.172 4.891 1.00 94.06 110 LEU A O 1
ATOM 848 N N . GLU A 1 111 ? -4.335 -7.261 4.171 1.00 94.19 111 GLU A N 1
ATOM 849 C CA . GLU A 1 111 ? -3.353 -7.906 5.054 1.00 94.19 111 GLU A CA 1
ATOM 850 C C . GLU A 1 111 ? -1.933 -7.359 4.829 1.00 94.19 111 GLU A C 1
ATOM 852 O O . GLU A 1 111 ? -1.227 -7.029 5.781 1.00 94.19 111 GLU A O 1
ATOM 857 N N . LYS A 1 112 ? -1.530 -7.157 3.568 1.00 94.44 112 LYS A N 1
ATOM 858 C CA . LYS A 1 112 ? -0.219 -6.571 3.245 1.00 94.44 112 LYS A CA 1
ATOM 859 C C . LYS A 1 112 ? -0.111 -5.099 3.622 1.00 94.44 112 LYS A C 1
ATOM 861 O O . LYS A 1 112 ? 0.948 -4.666 4.074 1.00 94.44 112 LYS A O 1
ATOM 866 N N . ILE A 1 113 ? -1.193 -4.340 3.478 1.00 94.56 113 ILE A N 1
ATOM 867 C CA . ILE A 1 113 ? -1.248 -2.944 3.931 1.00 94.56 113 ILE A CA 1
ATOM 868 C C . ILE A 1 113 ? -1.130 -2.872 5.457 1.00 94.56 113 ILE A C 1
ATOM 870 O O . ILE A 1 113 ? -0.408 -2.020 5.970 1.00 94.56 113 ILE A O 1
ATOM 874 N N . LEU A 1 114 ? -1.772 -3.790 6.185 1.00 93.81 114 LEU A N 1
ATOM 875 C CA . LEU A 1 114 ? -1.649 -3.899 7.640 1.00 93.81 114 LEU A CA 1
ATOM 876 C C . LEU A 1 114 ? -0.214 -4.216 8.067 1.00 93.81 114 LEU A C 1
ATOM 878 O O . LEU A 1 114 ? 0.322 -3.531 8.935 1.00 93.81 114 LEU A O 1
ATOM 882 N N . GLU A 1 115 ? 0.438 -5.189 7.425 1.00 94.31 115 GLU A N 1
ATOM 883 C CA . GLU A 1 115 ? 1.861 -5.472 7.658 1.00 94.31 115 GLU A CA 1
ATOM 884 C C . GLU A 1 115 ? 2.716 -4.211 7.433 1.00 94.31 115 GLU A C 1
ATOM 886 O O . GLU A 1 115 ? 3.539 -3.859 8.280 1.00 94.31 115 GLU A O 1
ATOM 891 N N . TRP A 1 116 ? 2.475 -3.467 6.350 1.00 95.12 116 TRP A N 1
ATOM 892 C CA . TRP A 1 116 ? 3.198 -2.223 6.080 1.00 95.12 116 TRP A CA 1
ATOM 893 C C . TRP A 1 116 ? 2.973 -1.151 7.157 1.00 95.12 116 TRP A C 1
ATOM 895 O O . TRP A 1 116 ? 3.930 -0.523 7.618 1.00 95.12 116 TRP A O 1
ATOM 905 N N . LEU A 1 117 ? 1.723 -0.975 7.598 1.00 93.38 117 LEU A N 1
ATOM 906 C CA . LEU A 1 117 ? 1.347 -0.042 8.662 1.00 93.38 117 LEU A CA 1
ATOM 907 C C . LEU A 1 117 ? 2.047 -0.370 9.983 1.00 93.38 117 LEU A C 1
ATOM 909 O O . LEU A 1 117 ? 2.498 0.548 10.663 1.00 93.38 117 LEU A O 1
ATOM 913 N N . THR A 1 118 ? 2.187 -1.657 10.318 1.00 92.50 118 THR A N 1
ATOM 914 C CA . THR A 1 118 ? 2.913 -2.080 11.527 1.00 92.50 118 THR A CA 1
ATOM 915 C C . THR A 1 118 ? 4.409 -1.782 11.449 1.00 92.50 118 THR A C 1
ATOM 917 O O . THR A 1 118 ? 4.982 -1.315 12.428 1.00 92.50 118 THR A O 1
ATOM 920 N N . LEU A 1 119 ? 5.041 -1.966 10.282 1.00 92.56 119 LEU A N 1
ATOM 921 C CA . LEU A 1 119 ? 6.451 -1.604 10.081 1.00 92.56 119 LEU A CA 1
ATOM 922 C C . LEU A 1 119 ? 6.680 -0.096 10.224 1.00 92.56 119 LEU A C 1
ATOM 924 O O . LEU A 1 119 ? 7.713 0.338 10.724 1.00 92.56 119 LEU A O 1
ATOM 928 N N . HIS A 1 120 ? 5.701 0.701 9.798 1.00 90.81 120 HIS A N 1
ATOM 929 C CA . HIS A 1 120 ? 5.782 2.156 9.806 1.00 90.81 120 HIS A CA 1
ATOM 930 C C . HIS A 1 120 ? 5.097 2.780 11.018 1.00 90.81 120 HIS A C 1
ATOM 932 O O . HIS A 1 120 ? 4.906 3.988 11.009 1.00 90.81 120 HIS A O 1
ATOM 938 N N . GLU A 1 121 ? 4.707 2.019 12.048 1.00 88.88 121 GLU A N 1
ATOM 939 C CA . GLU A 1 121 ? 3.897 2.514 13.174 1.00 88.88 121 GLU A CA 1
ATOM 940 C C . GLU A 1 121 ? 4.517 3.756 13.828 1.00 88.88 121 GLU A C 1
ATOM 942 O O . GLU A 1 121 ? 3.840 4.774 13.947 1.00 88.88 121 GLU A O 1
ATOM 947 N N . ALA A 1 122 ? 5.823 3.712 14.105 1.00 88.88 122 ALA A N 1
ATOM 948 C CA . ALA A 1 122 ? 6.581 4.793 14.741 1.00 88.88 122 ALA A CA 1
ATOM 949 C C . ALA A 1 122 ? 6.861 6.014 13.840 1.00 88.88 122 ALA A C 1
ATOM 951 O O . ALA A 1 122 ? 7.446 6.991 14.303 1.00 88.88 122 ALA A O 1
ATOM 952 N N . GLU A 1 123 ? 6.502 5.959 12.556 1.00 88.19 123 GLU A N 1
ATOM 953 C CA . GLU A 1 123 ? 6.729 7.052 11.612 1.00 88.19 123 GLU A CA 1
ATOM 954 C C . GLU A 1 123 ? 5.474 7.892 11.440 1.00 88.19 123 GLU A C 1
ATOM 956 O O . GLU A 1 123 ? 4.406 7.373 11.113 1.00 88.19 123 GLU A O 1
ATOM 961 N N . ASP A 1 124 ? 5.617 9.201 11.616 1.00 86.81 124 ASP A N 1
ATOM 962 C CA . ASP A 1 124 ? 4.554 10.146 11.307 1.00 86.81 124 ASP A CA 1
ATOM 963 C C . ASP A 1 124 ? 4.323 10.239 9.788 1.00 86.81 124 ASP A C 1
ATOM 965 O O . ASP A 1 124 ? 5.274 10.109 9.004 1.00 86.81 124 ASP A O 1
ATOM 969 N N . PRO A 1 125 ? 3.071 10.479 9.349 1.00 86.62 125 PRO A N 1
ATOM 970 C CA . PRO A 1 125 ? 2.777 10.701 7.941 1.00 86.62 125 PRO A CA 1
ATOM 971 C C . PRO A 1 125 ? 3.575 11.900 7.422 1.00 86.62 125 PRO A C 1
ATOM 973 O O . PRO A 1 125 ? 3.609 12.969 8.038 1.00 86.62 125 PRO A O 1
ATOM 976 N N . LYS A 1 126 ? 4.229 11.736 6.272 1.00 89.94 126 LYS A N 1
ATOM 977 C CA . LYS A 1 126 ? 5.057 12.807 5.698 1.00 89.94 126 LYS A CA 1
ATOM 978 C C . LYS A 1 126 ? 4.166 13.942 5.196 1.00 89.94 126 LYS A C 1
ATOM 980 O O . LYS A 1 126 ? 3.066 13.703 4.692 1.00 89.94 126 LYS A O 1
ATOM 985 N N . THR A 1 127 ? 4.660 15.176 5.269 1.00 90.75 127 THR A N 1
ATOM 986 C CA . THR A 1 127 ? 3.970 16.314 4.645 1.00 90.75 127 THR A CA 1
ATOM 987 C C . THR A 1 127 ? 4.135 16.288 3.126 1.00 90.75 127 THR A C 1
ATOM 989 O O . THR A 1 127 ? 5.064 15.668 2.588 1.00 90.75 127 THR A O 1
ATOM 992 N N . ASP A 1 128 ? 3.245 16.980 2.416 1.00 87.31 128 ASP A N 1
ATOM 993 C CA . ASP A 1 128 ? 3.317 17.080 0.959 1.00 87.31 128 ASP A CA 1
ATOM 994 C C . ASP A 1 128 ? 4.594 17.782 0.493 1.00 87.31 128 ASP A C 1
ATOM 996 O O . ASP A 1 128 ? 5.210 17.346 -0.481 1.00 87.31 128 ASP A O 1
ATOM 1000 N N . GLU A 1 129 ? 5.061 18.805 1.211 1.00 88.88 129 GLU A N 1
ATOM 1001 C CA . GLU A 1 129 ? 6.314 19.498 0.896 1.00 88.88 129 GLU A CA 1
ATOM 1002 C C . GLU A 1 129 ? 7.502 18.542 1.006 1.00 88.88 129 GLU A C 1
ATOM 1004 O O . GLU A 1 129 ? 8.359 18.507 0.120 1.00 88.88 129 GLU A O 1
ATOM 1009 N N . TYR A 1 130 ? 7.535 17.714 2.058 1.00 89.31 130 TYR A N 1
ATOM 1010 C CA . TYR A 1 130 ? 8.586 16.718 2.231 1.00 89.31 130 TYR A CA 1
ATOM 1011 C C . TYR A 1 130 ? 8.589 15.713 1.075 1.00 89.31 130 TYR A C 1
ATOM 1013 O O . TYR A 1 130 ? 9.650 15.442 0.502 1.00 89.31 130 TYR A O 1
ATOM 1021 N N . ARG A 1 131 ? 7.416 15.190 0.687 1.00 87.19 131 ARG A N 1
ATOM 1022 C CA . ARG A 1 131 ? 7.290 14.280 -0.464 1.00 87.19 131 ARG A CA 1
ATOM 1023 C C . ARG A 1 131 ? 7.748 14.942 -1.761 1.00 87.19 131 ARG A C 1
ATOM 1025 O O . ARG A 1 131 ? 8.495 14.330 -2.520 1.00 87.19 131 ARG A O 1
ATOM 1032 N N . GLN A 1 132 ? 7.378 16.200 -1.999 1.00 86.88 132 GLN A N 1
ATOM 1033 C CA . GLN A 1 132 ? 7.785 16.938 -3.197 1.00 86.88 132 GLN A CA 1
ATOM 1034 C C . GLN A 1 132 ? 9.300 17.166 -3.260 1.00 86.88 132 GLN A C 1
ATOM 1036 O O . GLN A 1 132 ? 9.903 16.947 -4.313 1.00 86.88 132 GLN A O 1
ATOM 1041 N N . MET A 1 133 ? 9.929 17.545 -2.142 1.00 88.88 133 MET A N 1
ATOM 1042 C CA . MET A 1 133 ? 11.385 17.722 -2.055 1.00 88.88 133 MET A CA 1
ATOM 1043 C C . MET A 1 133 ? 12.141 16.412 -2.310 1.00 88.88 133 MET A C 1
ATOM 1045 O O . MET A 1 133 ? 13.182 16.410 -2.965 1.00 88.88 133 MET A O 1
ATOM 1049 N N . HIS A 1 134 ? 11.599 15.286 -1.840 1.00 86.94 134 HIS A N 1
ATOM 1050 C CA . HIS A 1 134 ? 12.236 13.970 -1.929 1.00 86.94 134 HIS A CA 1
ATOM 1051 C C . HIS A 1 134 ? 11.681 13.093 -3.060 1.00 86.94 134 HIS A C 1
ATOM 1053 O O . HIS A 1 134 ? 11.982 11.899 -3.107 1.00 86.94 134 HIS A O 1
ATOM 1059 N N . ARG A 1 135 ? 10.923 13.662 -4.007 1.00 83.19 135 ARG A N 1
ATOM 1060 C CA . ARG A 1 135 ? 10.266 12.909 -5.093 1.00 83.19 135 ARG A CA 1
ATOM 1061 C C . ARG A 1 135 ? 11.235 12.114 -5.971 1.00 83.19 135 ARG A C 1
ATOM 1063 O O . ARG A 1 135 ? 10.877 11.089 -6.534 1.00 83.19 135 ARG A O 1
ATOM 1070 N N . PHE A 1 136 ? 12.472 12.596 -6.101 1.00 83.19 136 PHE A N 1
ATOM 1071 C CA . PHE A 1 136 ? 13.516 11.954 -6.903 1.00 83.19 136 PHE A CA 1
ATOM 1072 C C . PHE A 1 136 ? 14.366 10.960 -6.106 1.00 83.19 136 PHE A C 1
ATOM 1074 O O . PHE A 1 136 ? 15.198 10.262 -6.684 1.00 83.19 136 PHE A O 1
ATOM 1081 N N . ASN A 1 137 ? 14.179 10.885 -4.787 1.00 87.50 137 ASN A N 1
ATOM 1082 C CA . ASN A 1 137 ? 14.897 9.935 -3.956 1.00 87.50 137 ASN A CA 1
ATOM 1083 C C . ASN A 1 137 ? 14.328 8.528 -4.175 1.00 87.50 137 ASN A C 1
ATOM 1085 O O . ASN A 1 137 ? 13.222 8.230 -3.735 1.00 87.50 137 ASN A O 1
ATOM 1089 N N . ARG A 1 138 ? 15.106 7.656 -4.818 1.00 83.75 138 ARG A N 1
ATOM 1090 C CA . ARG A 1 138 ? 14.727 6.265 -5.114 1.00 83.75 138 ARG A CA 1
ATOM 1091 C C . ARG A 1 138 ? 14.970 5.282 -3.964 1.00 83.75 138 ARG A C 1
ATOM 1093 O O . ARG A 1 138 ? 14.802 4.078 -4.144 1.00 83.75 138 ARG A O 1
ATOM 1100 N N . ASN A 1 139 ? 15.379 5.762 -2.793 1.00 90.19 139 ASN A N 1
ATOM 1101 C CA . ASN A 1 139 ? 15.672 4.897 -1.660 1.00 90.19 139 ASN A CA 1
ATOM 1102 C C . ASN A 1 139 ? 14.386 4.310 -1.059 1.00 90.19 139 ASN A C 1
ATOM 1104 O O . ASN A 1 139 ? 13.495 5.048 -0.640 1.00 90.19 139 ASN A O 1
ATOM 1108 N N . VAL A 1 140 ? 14.338 2.982 -0.979 1.00 90.94 140 VAL A N 1
ATOM 1109 C CA . VAL A 1 140 ? 13.280 2.197 -0.329 1.00 90.94 140 VAL A CA 1
ATOM 1110 C C . VAL A 1 140 ? 13.924 1.405 0.805 1.00 90.94 140 VAL A C 1
ATOM 1112 O O . VAL A 1 140 ? 15.057 0.934 0.659 1.00 90.94 140 VAL A O 1
ATOM 1115 N N . LYS A 1 141 ? 13.253 1.271 1.954 1.00 92.75 141 LYS A N 1
ATOM 1116 C CA . LYS A 1 141 ? 13.822 0.511 3.073 1.00 92.75 141 LYS A CA 1
ATOM 1117 C C . LYS A 1 141 ? 13.893 -0.970 2.725 1.00 92.75 141 LYS A C 1
ATOM 1119 O O . LYS A 1 141 ? 13.089 -1.499 1.965 1.00 92.75 141 LYS A O 1
ATOM 1124 N N . LYS A 1 142 ? 14.854 -1.666 3.330 1.00 93.75 142 LYS A N 1
ATOM 1125 C CA . LYS A 1 142 ? 15.040 -3.109 3.115 1.00 93.75 142 LYS A CA 1
ATOM 1126 C C . LYS A 1 142 ? 13.829 -3.926 3.572 1.00 93.75 142 LYS A C 1
ATOM 1128 O O . LYS A 1 142 ? 13.512 -4.931 2.949 1.00 93.75 142 LYS A O 1
ATOM 1133 N N . GLU A 1 143 ? 13.165 -3.483 4.634 1.00 93.62 143 GLU A N 1
ATOM 1134 C CA . GLU A 1 143 ? 11.965 -4.123 5.183 1.00 93.62 143 GLU A CA 1
ATOM 1135 C C . GLU A 1 143 ? 10.781 -4.009 4.216 1.00 93.62 143 GLU A C 1
ATOM 1137 O O . GLU A 1 143 ? 10.127 -5.013 3.943 1.00 93.62 143 GLU A O 1
ATOM 1142 N N . ASP A 1 144 ? 10.591 -2.833 3.608 1.00 94.31 144 ASP A N 1
ATOM 1143 C CA . ASP A 1 144 ? 9.591 -2.613 2.555 1.00 94.31 144 ASP A CA 1
ATOM 1144 C C . ASP A 1 144 ? 9.853 -3.490 1.333 1.00 94.31 144 ASP A C 1
ATOM 1146 O O . ASP A 1 144 ? 8.942 -4.133 0.821 1.00 94.31 144 ASP A O 1
ATOM 1150 N N . ILE A 1 145 ? 11.110 -3.563 0.882 1.00 94.38 145 ILE A N 1
ATOM 1151 C CA . ILE A 1 145 ? 11.497 -4.432 -0.238 1.00 94.38 145 ILE A CA 1
ATOM 1152 C C . ILE A 1 145 ? 11.140 -5.885 0.086 1.00 94.38 145 ILE A C 1
ATOM 1154 O O . ILE A 1 145 ? 10.487 -6.544 -0.715 1.00 94.38 145 ILE A O 1
ATOM 1158 N N . ALA A 1 146 ? 11.494 -6.368 1.280 1.00 94.50 146 ALA A N 1
ATOM 1159 C CA . ALA A 1 146 ? 11.197 -7.735 1.698 1.00 94.50 146 ALA A CA 1
ATOM 1160 C C . ALA A 1 146 ? 9.691 -8.013 1.838 1.00 94.50 146 ALA A C 1
ATOM 1162 O O . ALA A 1 146 ? 9.263 -9.149 1.633 1.00 94.50 146 ALA A O 1
ATOM 1163 N N . LEU A 1 147 ? 8.884 -7.012 2.199 1.00 94.31 147 LEU A N 1
ATOM 1164 C CA . LEU A 1 147 ? 7.427 -7.125 2.237 1.00 94.31 147 LEU A CA 1
ATOM 1165 C C . LEU A 1 147 ? 6.846 -7.226 0.820 1.00 94.31 147 LEU A C 1
ATOM 1167 O O . LEU A 1 147 ? 6.079 -8.144 0.535 1.00 94.31 147 LEU A O 1
ATOM 1171 N N . LEU A 1 148 ? 7.245 -6.324 -0.078 1.00 94.00 148 LEU A N 1
ATOM 1172 C CA . LEU A 1 148 ? 6.732 -6.245 -1.451 1.00 94.00 148 LEU A CA 1
ATOM 1173 C C . LEU A 1 148 ? 7.237 -7.388 -2.343 1.00 94.00 148 LEU A C 1
ATOM 1175 O O . LEU A 1 148 ? 6.524 -7.854 -3.234 1.00 94.00 148 LEU A O 1
ATOM 1179 N N . ASP A 1 149 ? 8.429 -7.915 -2.067 1.00 92.75 149 ASP A N 1
ATOM 1180 C CA . ASP A 1 149 ? 8.947 -9.120 -2.716 1.00 92.75 149 ASP A CA 1
ATOM 1181 C C . ASP A 1 149 ? 8.097 -10.354 -2.392 1.00 92.75 149 ASP A C 1
ATOM 1183 O O . ASP A 1 149 ? 8.012 -11.257 -3.218 1.00 92.75 149 ASP A O 1
ATOM 1187 N N . LYS A 1 150 ? 7.400 -10.397 -1.247 1.00 92.06 150 LYS A N 1
ATOM 1188 C CA . LYS A 1 150 ? 6.472 -11.496 -0.914 1.00 92.06 150 LYS A CA 1
ATOM 1189 C C . LYS A 1 150 ? 5.147 -11.418 -1.677 1.00 92.06 150 LYS A C 1
ATOM 1191 O O . LYS A 1 150 ? 4.408 -12.401 -1.680 1.00 92.06 150 LYS A O 1
ATOM 1196 N N . CYS A 1 151 ? 4.834 -10.296 -2.330 1.00 90.00 151 CYS A N 1
ATOM 1197 C CA . CYS A 1 151 ? 3.609 -10.121 -3.114 1.00 90.00 151 CYS A CA 1
ATOM 1198 C C . CYS A 1 151 ? 3.712 -10.850 -4.466 1.00 90.00 151 CYS A C 1
ATOM 1200 O O . CYS A 1 151 ? 3.871 -10.233 -5.520 1.00 90.00 151 CYS A O 1
ATOM 1202 N N . PHE A 1 152 ? 3.665 -12.182 -4.435 1.00 87.31 152 PHE A N 1
ATOM 1203 C CA . PHE A 1 152 ? 3.565 -13.037 -5.619 1.00 87.31 152 PHE A CA 1
ATOM 1204 C C . PHE A 1 152 ? 2.234 -13.798 -5.639 1.00 87.31 152 PHE A C 1
ATOM 1206 O O . PHE A 1 152 ? 1.796 -14.296 -4.595 1.00 87.31 152 PHE A O 1
ATOM 1213 N N . PRO A 1 153 ? 1.595 -13.954 -6.813 1.00 92.19 153 PRO A N 1
ATOM 1214 C CA . PRO A 1 153 ? 1.982 -13.467 -8.148 1.00 92.19 153 PRO A CA 1
ATOM 1215 C C . PRO A 1 153 ? 1.870 -11.937 -8.300 1.00 92.19 153 PRO A C 1
ATOM 1217 O O . PRO A 1 153 ? 1.269 -11.269 -7.460 1.00 92.19 153 PRO A O 1
ATOM 1220 N N . ARG A 1 154 ? 2.461 -11.364 -9.355 1.00 91.06 154 ARG A N 1
ATOM 1221 C CA . ARG A 1 154 ? 2.563 -9.899 -9.545 1.00 91.06 154 ARG A CA 1
ATOM 1222 C C . ARG A 1 154 ? 1.219 -9.161 -9.656 1.00 91.06 154 ARG A C 1
ATOM 1224 O O . ARG A 1 154 ? 1.161 -8.028 -9.176 1.00 91.06 154 ARG A O 1
ATOM 1231 N N . PRO A 1 155 ? 0.121 -9.767 -10.150 1.00 91.44 155 PRO A N 1
ATOM 1232 C CA . PRO A 1 155 ? -1.216 -9.190 -10.021 1.00 91.44 155 PRO A CA 1
ATOM 1233 C C . PRO A 1 155 ? -1.600 -8.838 -8.577 1.00 91.44 155 PRO A C 1
ATOM 1235 O O . PRO A 1 155 ? -2.211 -7.800 -8.359 1.00 91.44 155 PRO A O 1
ATOM 1238 N N . LYS A 1 156 ? -1.144 -9.599 -7.571 1.00 92.19 156 LYS A N 1
ATOM 1239 C CA . LYS A 1 156 ? -1.403 -9.259 -6.162 1.00 92.19 156 LYS A CA 1
ATOM 1240 C C . LYS A 1 156 ? -0.708 -7.972 -5.729 1.00 92.19 156 LYS A C 1
ATOM 1242 O O . LYS A 1 156 ? -1.248 -7.223 -4.923 1.00 92.19 156 LYS A O 1
ATOM 1247 N N . LEU A 1 157 ? 0.486 -7.689 -6.257 1.00 93.88 157 LEU A N 1
ATOM 1248 C CA . LEU A 1 157 ? 1.143 -6.401 -6.024 1.00 93.88 157 LEU A CA 1
ATOM 1249 C C . LEU A 1 157 ? 0.324 -5.260 -6.645 1.00 93.88 157 LEU A C 1
ATOM 1251 O O . LEU A 1 157 ? 0.202 -4.205 -6.029 1.00 93.88 157 LEU A O 1
ATOM 1255 N N . ALA A 1 158 ? -0.266 -5.474 -7.826 1.00 93.44 158 ALA A N 1
ATOM 1256 C CA . ALA A 1 158 ? -1.168 -4.499 -8.437 1.00 93.44 158 ALA A CA 1
ATOM 1257 C C . ALA A 1 158 ? -2.425 -4.266 -7.580 1.00 93.44 158 ALA A C 1
ATOM 1259 O O . ALA A 1 158 ? -2.833 -3.119 -7.413 1.00 93.44 158 ALA A O 1
ATOM 1260 N N . ASP A 1 159 ? -2.979 -5.312 -6.961 1.00 94.25 159 ASP A N 1
ATOM 1261 C CA . ASP A 1 159 ? -4.102 -5.182 -6.024 1.00 94.25 159 ASP A CA 1
ATOM 1262 C C . ASP A 1 159 ? -3.721 -4.366 -4.779 1.00 94.25 159 ASP A C 1
ATOM 1264 O O . ASP A 1 159 ? -4.490 -3.506 -4.351 1.00 94.25 159 ASP A O 1
ATOM 1268 N N . VAL A 1 160 ? -2.512 -4.562 -4.235 1.00 95.62 160 VAL A N 1
ATOM 1269 C CA . VAL A 1 160 ? -1.978 -3.735 -3.134 1.00 95.62 160 VAL A CA 1
ATOM 1270 C C . VAL A 1 160 ? -1.823 -2.275 -3.564 1.00 95.62 160 VAL A C 1
ATOM 1272 O O . VAL A 1 160 ? -2.187 -1.378 -2.807 1.00 95.62 160 VAL A O 1
ATOM 1275 N N . ILE A 1 161 ? -1.330 -2.021 -4.781 1.00 95.50 161 ILE A N 1
ATOM 1276 C CA . ILE A 1 161 ? -1.225 -0.665 -5.338 1.00 95.50 161 ILE A CA 1
ATOM 1277 C C . ILE A 1 161 ? -2.610 -0.018 -5.436 1.00 95.50 161 ILE A C 1
ATOM 1279 O O . ILE A 1 161 ? -2.804 1.087 -4.932 1.00 95.50 161 ILE A O 1
ATOM 1283 N N . ASN A 1 162 ? -3.587 -0.713 -6.019 1.00 94.31 162 ASN A N 1
ATOM 1284 C CA . ASN A 1 162 ? -4.956 -0.214 -6.157 1.00 94.31 162 ASN A CA 1
ATOM 1285 C C . ASN A 1 162 ? -5.609 0.060 -4.795 1.00 94.31 162 ASN A C 1
ATOM 1287 O O . ASN A 1 162 ? -6.254 1.091 -4.614 1.00 94.31 162 ASN A O 1
ATOM 1291 N N . ALA A 1 163 ? -5.404 -0.826 -3.820 1.00 95.31 163 ALA A N 1
ATOM 1292 C CA . ALA A 1 163 ? -5.908 -0.652 -2.464 1.00 95.31 163 ALA A CA 1
ATOM 1293 C C . ALA A 1 163 ? -5.254 0.539 -1.742 1.00 95.31 163 ALA A C 1
ATOM 1295 O O . ALA A 1 163 ? -5.950 1.299 -1.071 1.00 95.31 163 ALA A O 1
ATOM 1296 N N . ALA A 1 164 ? -3.947 0.757 -1.919 1.00 95.88 164 ALA A N 1
ATOM 1297 C CA . ALA A 1 164 ? -3.249 1.917 -1.363 1.00 95.88 164 ALA A CA 1
ATOM 1298 C C . ALA A 1 164 ? -3.767 3.243 -1.949 1.00 95.88 164 ALA A C 1
ATOM 1300 O O . ALA A 1 164 ? -3.893 4.226 -1.217 1.00 95.88 164 ALA A O 1
ATOM 1301 N N . TYR A 1 165 ? -4.106 3.261 -3.245 1.00 95.38 165 TYR A N 1
ATOM 1302 C CA . TYR A 1 165 ? -4.767 4.402 -3.885 1.00 95.38 165 TYR A CA 1
ATOM 1303 C C . TYR A 1 165 ? -6.189 4.616 -3.368 1.00 95.38 165 TYR A C 1
ATOM 1305 O O . TYR A 1 165 ? -6.555 5.750 -3.084 1.00 95.38 165 TYR A O 1
ATOM 1313 N N . TYR A 1 166 ? -6.968 3.546 -3.198 1.00 94.12 166 TYR A N 1
ATOM 1314 C CA . TYR A 1 166 ? -8.328 3.627 -2.661 1.00 94.12 166 TYR A CA 1
ATOM 1315 C C . TYR A 1 166 ? -8.359 4.170 -1.225 1.00 94.12 166 TYR A C 1
ATOM 1317 O O . TYR A 1 166 ? -9.203 4.994 -0.894 1.00 94.12 166 TYR A O 1
ATOM 1325 N N . LEU A 1 167 ? -7.433 3.727 -0.369 1.00 93.38 167 LEU A N 1
ATOM 1326 C CA . LEU A 1 167 ? -7.329 4.194 1.018 1.00 93.38 167 LEU A CA 1
ATOM 1327 C C . LEU A 1 167 ? -6.647 5.567 1.152 1.00 93.38 167 LEU A C 1
ATOM 1329 O O . LEU A 1 167 ? -6.545 6.088 2.264 1.00 93.38 167 LEU A O 1
ATOM 1333 N N . GLU A 1 168 ? -6.182 6.139 0.038 1.00 94.44 168 GLU A N 1
ATOM 1334 C CA . GLU A 1 168 ? -5.425 7.389 -0.025 1.00 94.44 168 GLU A CA 1
ATOM 1335 C C . GLU A 1 168 ? -4.247 7.418 0.962 1.00 94.44 168 GLU A C 1
ATOM 1337 O O . GLU A 1 168 ? -4.165 8.264 1.855 1.00 94.44 168 GLU A O 1
ATOM 1342 N N . MET A 1 169 ? -3.322 6.465 0.803 1.00 94.94 169 MET A N 1
ATOM 1343 C CA . MET A 1 169 ? -2.115 6.343 1.629 1.00 94.94 169 MET A CA 1
ATOM 1344 C C . MET A 1 169 ? -0.865 6.831 0.872 1.00 94.94 169 MET A C 1
ATOM 1346 O O . MET A 1 169 ? -0.138 6.013 0.296 1.00 94.94 169 MET A O 1
ATOM 1350 N N . PRO A 1 170 ? -0.564 8.144 0.850 1.00 92.00 170 PRO A N 1
ATOM 1351 C CA . PRO A 1 170 ? 0.470 8.713 -0.021 1.00 92.00 170 PRO A CA 1
ATOM 1352 C C . PRO A 1 170 ? 1.879 8.167 0.248 1.00 92.00 170 PRO A C 1
ATOM 1354 O O . PRO A 1 170 ? 2.659 8.000 -0.688 1.00 92.00 170 PRO A O 1
ATOM 1357 N N . ASP A 1 171 ? 2.207 7.844 1.500 1.00 93.38 171 ASP A N 1
ATOM 1358 C CA . ASP A 1 171 ? 3.532 7.326 1.867 1.00 93.38 171 ASP A CA 1
ATOM 1359 C C . ASP A 1 171 ? 3.755 5.880 1.402 1.00 93.38 171 ASP A C 1
ATOM 1361 O O . ASP A 1 171 ? 4.851 5.528 0.953 1.00 93.38 171 ASP A O 1
ATOM 1365 N N . LEU A 1 172 ? 2.706 5.055 1.444 1.00 94.94 172 LEU A N 1
ATOM 1366 C CA . LEU A 1 172 ? 2.738 3.706 0.885 1.00 94.94 172 LEU A CA 1
ATOM 1367 C C . LEU A 1 172 ? 2.787 3.763 -0.647 1.00 94.94 172 LEU A C 1
ATOM 1369 O O . LEU A 1 172 ? 3.590 3.061 -1.258 1.00 94.94 172 LEU A O 1
ATOM 1373 N N . ILE A 1 173 ? 1.988 4.637 -1.268 1.00 94.88 173 ILE A N 1
ATOM 1374 C CA . ILE A 1 173 ? 1.990 4.845 -2.724 1.00 94.88 173 ILE A CA 1
ATOM 1375 C C . ILE A 1 173 ? 3.392 5.235 -3.214 1.00 94.88 173 ILE A C 1
ATOM 1377 O O . ILE A 1 173 ? 3.906 4.627 -4.151 1.00 94.88 173 ILE A O 1
ATOM 1381 N N . ASP A 1 174 ? 4.047 6.197 -2.560 1.00 93.38 174 ASP A N 1
ATOM 1382 C CA . ASP A 1 174 ? 5.414 6.617 -2.891 1.00 93.38 174 ASP A CA 1
ATOM 1383 C C . ASP A 1 174 ? 6.412 5.448 -2.792 1.00 93.38 174 ASP A C 1
ATOM 1385 O O . ASP A 1 174 ? 7.233 5.232 -3.688 1.00 93.38 174 ASP A O 1
ATOM 1389 N N . THR A 1 175 ? 6.291 4.632 -1.743 1.00 94.38 175 THR A N 1
ATOM 1390 C CA . THR A 1 175 ? 7.120 3.434 -1.532 1.00 94.38 175 THR A CA 1
ATOM 1391 C C . THR A 1 175 ? 6.913 2.394 -2.641 1.00 94.38 175 THR A C 1
ATOM 1393 O O . THR A 1 175 ? 7.888 1.882 -3.198 1.00 94.38 175 THR A O 1
ATOM 1396 N N . LEU A 1 176 ? 5.661 2.128 -3.025 1.00 94.69 176 LEU A N 1
ATOM 1397 C CA . LEU A 1 176 ? 5.292 1.194 -4.095 1.00 94.69 176 LEU A CA 1
ATOM 1398 C C . LEU A 1 176 ? 5.791 1.654 -5.470 1.00 94.69 176 LEU A C 1
ATOM 1400 O O . LEU A 1 176 ? 6.335 0.851 -6.235 1.00 94.69 176 LEU A O 1
ATOM 1404 N N . VAL A 1 177 ? 5.650 2.947 -5.780 1.00 93.69 177 VAL A N 1
ATOM 1405 C CA . VAL A 1 177 ? 6.134 3.540 -7.036 1.00 93.69 177 VAL A CA 1
ATOM 1406 C C . VAL A 1 177 ? 7.654 3.431 -7.121 1.00 93.69 177 VAL A C 1
ATOM 1408 O O . VAL A 1 177 ? 8.176 2.993 -8.147 1.00 93.69 177 VAL A O 1
ATOM 1411 N N . LYS A 1 178 ? 8.374 3.753 -6.040 1.00 93.56 178 LYS A N 1
ATOM 1412 C CA . LYS A 1 178 ? 9.840 3.629 -5.981 1.00 93.56 178 LYS A CA 1
ATOM 1413 C C . LYS A 1 178 ? 10.302 2.184 -6.119 1.00 93.56 178 LYS A C 1
ATOM 1415 O O . LYS A 1 178 ? 11.201 1.912 -6.911 1.00 93.56 178 LYS A O 1
ATOM 1420 N N . TYR A 1 179 ? 9.673 1.252 -5.403 1.00 94.94 179 TYR A N 1
ATOM 1421 C CA . TYR A 1 179 ? 9.978 -0.175 -5.513 1.00 94.94 179 TYR A CA 1
ATOM 1422 C C . TYR A 1 179 ? 9.777 -0.679 -6.948 1.00 94.94 179 TYR A C 1
ATOM 1424 O O . TYR A 1 179 ? 10.654 -1.345 -7.503 1.00 94.94 179 TYR A O 1
ATOM 1432 N N . THR A 1 180 ? 8.660 -0.315 -7.579 1.00 93.75 180 THR A N 1
ATOM 1433 C CA . THR A 1 180 ? 8.351 -0.716 -8.957 1.00 93.75 180 THR A CA 1
ATOM 1434 C C . THR A 1 180 ? 9.342 -0.101 -9.945 1.00 93.75 180 THR A C 1
ATOM 1436 O O . THR A 1 180 ? 9.882 -0.807 -10.793 1.00 93.75 180 THR A O 1
ATOM 1439 N N . ALA A 1 181 ? 9.662 1.188 -9.801 1.00 92.88 181 ALA A N 1
ATOM 1440 C CA . ALA A 1 181 ? 10.636 1.873 -10.646 1.00 92.88 181 ALA A CA 1
ATOM 1441 C C . ALA A 1 181 ? 12.032 1.239 -10.548 1.00 92.88 181 ALA A C 1
ATOM 1443 O O . ALA A 1 181 ? 12.635 0.955 -11.580 1.00 92.88 181 ALA A O 1
ATOM 1444 N N . ASN A 1 182 ? 12.509 0.946 -9.334 1.00 93.38 182 ASN A N 1
ATOM 1445 C CA . ASN A 1 182 ? 13.809 0.305 -9.106 1.00 93.38 182 ASN A CA 1
ATOM 1446 C C . ASN A 1 182 ? 13.878 -1.098 -9.723 1.00 93.38 182 ASN A C 1
ATOM 1448 O O . ASN A 1 182 ? 14.922 -1.509 -10.221 1.00 93.38 182 ASN A O 1
ATOM 1452 N N . ASN A 1 183 ? 12.765 -1.834 -9.712 1.00 92.25 183 ASN A N 1
ATOM 1453 C CA . ASN A 1 183 ? 12.695 -3.161 -10.313 1.00 92.25 183 ASN A CA 1
ATOM 1454 C C . ASN A 1 183 ? 12.590 -3.133 -11.839 1.00 92.25 183 ASN A C 1
ATOM 1456 O O . ASN A 1 183 ? 12.892 -4.145 -12.464 1.00 92.25 183 ASN A O 1
ATOM 1460 N N . LEU A 1 184 ? 12.143 -2.038 -12.449 1.00 92.12 184 LEU A N 1
ATOM 1461 C CA . LEU A 1 184 ? 12.017 -1.912 -13.905 1.00 92.12 184 LEU A CA 1
ATOM 1462 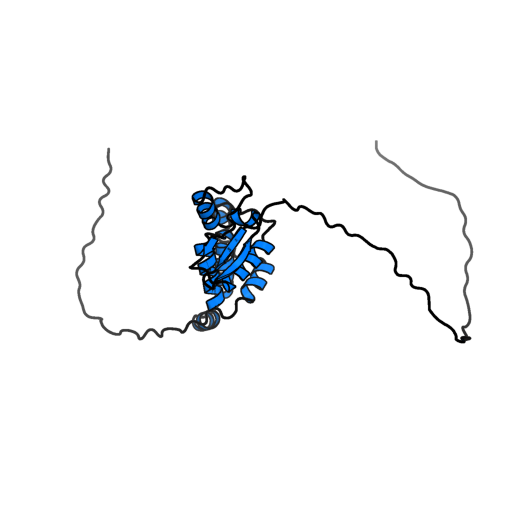C C . LEU A 1 184 ? 13.219 -1.208 -14.547 1.00 92.12 184 LEU A C 1
ATOM 1464 O O . LEU A 1 184 ? 13.454 -1.358 -15.745 1.00 92.12 184 LEU A O 1
ATOM 1468 N N . GLU A 1 185 ? 13.986 -0.455 -13.766 1.00 91.81 185 GLU A N 1
ATOM 1469 C CA . GLU A 1 185 ? 15.136 0.303 -14.241 1.00 91.81 185 GLU A CA 1
ATOM 1470 C C . GLU A 1 185 ? 16.207 -0.607 -14.866 1.00 91.81 185 GLU A C 1
ATOM 1472 O O . GLU A 1 185 ? 16.593 -1.635 -14.312 1.00 91.81 185 GLU A O 1
ATOM 1477 N N . GLY A 1 186 ? 16.666 -0.242 -16.066 1.00 90.06 186 GLY A N 1
ATOM 1478 C CA . GLY A 1 186 ? 17.697 -0.979 -16.803 1.00 90.06 186 GLY A CA 1
ATOM 1479 C C . GLY A 1 186 ? 17.251 -2.307 -17.433 1.00 90.06 186 GLY A C 1
ATOM 1480 O O . GLY A 1 186 ? 18.068 -2.950 -18.090 1.00 90.06 186 GLY A O 1
ATOM 1481 N N . LYS A 1 187 ? 15.985 -2.721 -17.277 1.00 93.44 187 LYS A N 1
ATOM 1482 C CA . LYS A 1 187 ? 15.444 -3.933 -17.914 1.00 93.44 187 LYS A CA 1
ATOM 1483 C C . LYS A 1 187 ? 14.998 -3.669 -19.354 1.00 93.44 187 LYS A C 1
ATOM 1485 O O . LYS A 1 187 ? 14.529 -2.583 -19.688 1.00 93.44 187 LYS A O 1
ATOM 1490 N N . THR A 1 188 ? 15.108 -4.682 -20.214 1.00 93.56 188 THR A N 1
ATOM 1491 C CA . THR A 1 188 ? 14.520 -4.641 -21.564 1.00 93.56 188 THR A CA 1
ATOM 1492 C C . THR A 1 188 ? 12.999 -4.796 -21.505 1.00 93.56 188 THR A C 1
ATOM 1494 O O . THR A 1 188 ? 12.463 -5.319 -20.529 1.00 93.56 188 THR A O 1
ATOM 1497 N N . ALA A 1 189 ? 12.283 -4.411 -22.568 1.00 90.62 189 ALA A N 1
ATOM 1498 C CA . ALA A 1 189 ? 10.822 -4.547 -22.629 1.00 90.62 189 ALA A CA 1
ATOM 1499 C C . ALA A 1 189 ? 10.336 -5.990 -22.366 1.00 90.62 189 ALA A C 1
ATOM 1501 O O . ALA A 1 189 ? 9.335 -6.194 -21.681 1.00 90.62 189 ALA A O 1
ATOM 1502 N N . GLU A 1 190 ? 11.075 -6.995 -22.845 1.00 90.69 190 GLU A N 1
ATOM 1503 C CA . GLU A 1 190 ? 10.784 -8.413 -22.594 1.00 90.69 190 GLU A CA 1
ATOM 1504 C C . GLU A 1 190 ? 10.960 -8.781 -21.117 1.00 90.69 190 GLU A C 1
ATOM 1506 O O . GLU A 1 190 ? 10.088 -9.410 -20.521 1.00 90.69 190 GLU A O 1
ATOM 1511 N N . GLN A 1 191 ? 12.051 -8.332 -20.492 1.00 92.38 191 GLN A N 1
ATOM 1512 C CA . GLN A 1 191 ? 12.308 -8.566 -19.070 1.00 92.38 191 GLN A CA 1
ATOM 1513 C C . GLN A 1 191 ? 11.301 -7.836 -18.171 1.00 92.38 191 GLN A C 1
ATOM 1515 O O . GLN A 1 191 ? 10.906 -8.367 -17.133 1.00 92.38 191 GLN A O 1
ATOM 1520 N N . MET A 1 192 ? 10.873 -6.632 -18.561 1.00 92.06 192 MET A N 1
ATOM 1521 C CA . MET A 1 192 ? 9.819 -5.884 -17.871 1.00 92.06 192 MET A CA 1
ATOM 1522 C C . MET A 1 192 ? 8.484 -6.626 -17.951 1.00 92.06 192 MET A C 1
ATOM 1524 O O . MET A 1 192 ? 7.818 -6.783 -16.935 1.00 92.06 192 MET A O 1
ATOM 1528 N N . SER A 1 193 ? 8.121 -7.131 -19.132 1.00 90.75 193 SER A N 1
ATOM 1529 C CA . SER A 1 193 ? 6.912 -7.935 -19.338 1.00 90.75 193 SER A CA 1
ATOM 1530 C C . SER A 1 193 ? 6.916 -9.212 -18.498 1.00 90.75 193 SER A C 1
ATOM 1532 O O . SER A 1 193 ? 5.916 -9.507 -17.847 1.00 90.75 193 SER A O 1
ATOM 1534 N N . MET A 1 194 ? 8.047 -9.923 -18.440 1.00 91.38 194 MET A N 1
ATOM 1535 C CA . MET A 1 194 ? 8.197 -11.101 -17.581 1.00 91.38 194 MET A CA 1
ATOM 1536 C C . MET A 1 194 ? 8.057 -10.748 -16.099 1.00 91.38 194 MET A C 1
ATOM 1538 O O . MET A 1 194 ? 7.356 -11.447 -15.376 1.00 91.38 194 MET A O 1
ATOM 1542 N N . TRP A 1 195 ? 8.693 -9.663 -15.642 1.00 91.00 195 TRP A N 1
ATOM 1543 C CA . TRP A 1 195 ? 8.602 -9.243 -14.241 1.00 91.00 195 TRP A CA 1
ATOM 1544 C C . TRP A 1 195 ? 7.212 -8.728 -13.863 1.00 91.00 195 TRP A C 1
ATOM 1546 O O . TRP A 1 195 ? 6.820 -8.886 -12.718 1.00 91.00 195 TRP A O 1
ATOM 1556 N N . LEU A 1 196 ? 6.477 -8.110 -14.790 1.00 89.81 196 LEU A N 1
ATOM 1557 C CA . LEU A 1 196 ? 5.097 -7.673 -14.567 1.00 89.81 196 LEU A CA 1
ATOM 1558 C C . LEU A 1 196 ? 4.080 -8.811 -14.731 1.00 89.81 196 LEU A C 1
ATOM 1560 O O . LEU A 1 196 ? 2.931 -8.635 -14.346 1.00 89.81 196 LEU A O 1
ATOM 1564 N N . GLU A 1 197 ? 4.488 -9.951 -15.301 1.00 91.50 197 GLU A N 1
ATOM 1565 C CA . GLU A 1 197 ? 3.605 -11.059 -15.695 1.00 91.50 197 GLU A CA 1
ATOM 1566 C C . GLU A 1 197 ? 2.504 -10.619 -16.690 1.00 91.50 197 GLU A C 1
ATOM 1568 O O . GLU A 1 197 ? 1.409 -11.179 -16.726 1.00 91.50 197 GLU A O 1
ATOM 1573 N N . ILE A 1 198 ? 2.795 -9.617 -17.533 1.00 88.44 198 ILE A N 1
ATOM 1574 C CA . ILE A 1 198 ? 1.861 -9.064 -18.532 1.00 88.44 198 ILE A CA 1
ATOM 1575 C C . ILE A 1 198 ? 2.348 -9.428 -19.938 1.00 88.44 198 ILE A C 1
ATOM 1577 O O . ILE A 1 198 ? 3.496 -9.120 -20.263 1.00 88.44 198 ILE A O 1
ATOM 1581 N N . PRO A 1 199 ? 1.511 -10.016 -20.814 1.00 84.94 199 PRO A N 1
ATOM 1582 C CA . PRO A 1 199 ? 1.923 -10.371 -22.168 1.00 84.94 199 PRO A CA 1
ATOM 1583 C C . PRO A 1 199 ? 2.206 -9.127 -23.020 1.00 84.94 199 PRO A C 1
ATOM 1585 O O . PRO A 1 199 ? 1.398 -8.197 -23.074 1.00 84.94 199 PRO A O 1
ATOM 1588 N N . LEU A 1 200 ? 3.330 -9.130 -23.745 1.00 83.56 200 LEU A N 1
ATOM 1589 C CA . LEU A 1 200 ? 3.606 -8.111 -24.757 1.00 83.56 200 LEU A CA 1
ATOM 1590 C C . LEU A 1 200 ? 2.598 -8.232 -25.901 1.00 83.56 200 LEU A C 1
ATOM 1592 O O . LEU A 1 200 ? 2.533 -9.255 -26.587 1.00 83.56 200 LEU A O 1
ATOM 1596 N N . LYS A 1 201 ? 1.847 -7.159 -26.151 1.00 81.31 201 LYS A N 1
ATOM 1597 C CA . LYS A 1 201 ? 1.150 -7.001 -27.427 1.00 81.31 201 LYS A CA 1
ATOM 1598 C C . LYS A 1 201 ? 2.217 -6.712 -28.477 1.00 81.31 201 LYS A C 1
ATOM 1600 O O . LYS A 1 201 ? 2.958 -5.744 -28.354 1.00 81.31 201 LYS A O 1
ATOM 1605 N N . LYS A 1 202 ? 2.344 -7.588 -29.474 1.00 75.69 202 LYS A N 1
ATOM 1606 C CA . LYS A 1 202 ? 3.176 -7.301 -30.642 1.00 75.69 202 LYS A CA 1
ATOM 1607 C C . LYS A 1 202 ? 2.447 -6.241 -31.451 1.00 75.69 202 LYS A C 1
ATOM 1609 O O . LYS A 1 202 ? 1.323 -6.484 -31.883 1.00 75.69 202 LYS A O 1
ATOM 1614 N N . ASP A 1 203 ? 3.078 -5.089 -31.633 1.00 67.62 203 ASP A N 1
ATOM 1615 C CA . ASP A 1 203 ? 2.588 -4.082 -32.561 1.00 67.62 203 ASP A CA 1
ATOM 1616 C C . ASP A 1 203 ? 2.669 -4.674 -33.971 1.00 67.62 203 ASP A C 1
ATOM 1618 O O . ASP A 1 203 ? 3.727 -4.697 -34.607 1.00 67.62 203 ASP A O 1
ATOM 1622 N N . GLU A 1 204 ? 1.555 -5.209 -34.466 1.00 56.38 204 GLU A N 1
ATOM 1623 C CA . GLU A 1 204 ? 1.380 -5.398 -35.897 1.00 56.38 204 GLU A CA 1
ATOM 1624 C C . GLU A 1 204 ? 1.443 -3.999 -36.509 1.00 56.38 204 GLU A C 1
ATOM 1626 O O . GLU A 1 204 ? 0.491 -3.223 -36.434 1.00 56.38 204 GLU A O 1
ATOM 1631 N N . LYS A 1 205 ? 2.621 -3.634 -37.035 1.00 53.56 205 LYS A N 1
ATOM 1632 C CA . LYS A 1 205 ? 2.819 -2.414 -37.817 1.00 53.56 205 LYS A CA 1
ATOM 1633 C C . LYS A 1 205 ? 1.683 -2.321 -38.834 1.00 53.56 205 LYS A C 1
ATOM 1635 O O . LYS A 1 205 ? 1.715 -3.024 -39.843 1.00 53.56 205 LYS A O 1
ATOM 1640 N N . LYS A 1 206 ? 0.733 -1.411 -38.609 1.00 50.69 206 LYS A N 1
ATOM 1641 C CA . LYS A 1 206 ? -0.055 -0.828 -39.693 1.00 50.69 206 LYS A CA 1
ATOM 1642 C C . LYS A 1 206 ? 0.943 -0.157 -40.637 1.00 50.69 206 LYS A C 1
ATOM 1644 O O . LYS A 1 206 ? 1.418 0.943 -40.377 1.00 50.69 206 LYS A O 1
ATOM 1649 N N . LYS A 1 207 ? 1.345 -0.881 -41.682 1.00 48.56 207 LYS A N 1
ATOM 1650 C CA . LYS A 1 207 ? 1.669 -0.253 -42.963 1.00 48.56 207 LYS A CA 1
ATOM 1651 C C . LYS A 1 207 ? 0.348 0.285 -43.524 1.00 48.56 207 LYS A C 1
ATOM 1653 O O . LYS A 1 207 ? -0.674 -0.339 -43.264 1.00 48.56 207 LYS A O 1
ATOM 1658 N N . GLU A 1 208 ? 0.424 1.379 -44.282 1.00 47.34 208 GLU A N 1
ATOM 1659 C CA . GLU A 1 208 ? -0.659 2.243 -44.811 1.00 47.34 208 GLU A CA 1
ATOM 1660 C C . GLU A 1 208 ? -0.847 3.502 -43.931 1.00 47.34 208 GLU A C 1
ATOM 1662 O O . GLU A 1 208 ? -1.265 3.397 -42.783 1.00 47.34 208 GLU A O 1
ATOM 1667 N N . ALA A 1 209 ? -0.502 4.726 -44.352 1.00 45.78 209 ALA A N 1
ATOM 1668 C CA . ALA A 1 209 ? -0.301 5.262 -45.699 1.00 45.78 209 ALA A CA 1
ATOM 1669 C C . ALA A 1 209 ? 0.783 6.365 -45.726 1.00 45.78 209 ALA A C 1
ATOM 1671 O O . ALA A 1 209 ? 0.729 7.313 -44.943 1.00 45.78 209 ALA A O 1
ATOM 1672 N N . GLU A 1 210 ? 1.741 6.241 -46.647 1.00 48.47 210 GLU A N 1
ATOM 1673 C CA . GLU A 1 210 ? 2.288 7.392 -47.372 1.00 48.47 210 GLU A CA 1
ATOM 1674 C C . GLU A 1 210 ? 1.363 7.591 -48.579 1.00 48.47 210 GLU A C 1
ATOM 1676 O O . GLU A 1 210 ? 1.275 6.672 -49.391 1.00 48.47 210 GLU A O 1
ATOM 1681 N N . ASP A 1 211 ? 0.638 8.713 -48.642 1.00 40.88 211 ASP A N 1
ATOM 1682 C CA . ASP A 1 211 ? 0.258 9.396 -49.892 1.00 40.88 211 ASP A CA 1
ATOM 1683 C C . ASP A 1 211 ? -0.289 10.806 -49.565 1.00 40.88 211 ASP A C 1
ATOM 1685 O O . ASP A 1 211 ? -1.385 10.964 -49.030 1.00 40.88 211 ASP A O 1
ATOM 1689 N N . ASP A 1 212 ? 0.568 11.798 -49.804 1.00 45.16 212 ASP A N 1
ATOM 1690 C CA . ASP A 1 212 ? 0.323 13.112 -50.412 1.00 45.16 212 ASP A CA 1
ATOM 1691 C C . ASP A 1 212 ? -0.705 14.111 -49.831 1.00 45.16 212 ASP A C 1
ATOM 1693 O O . ASP A 1 212 ? -1.915 13.897 -49.805 1.00 45.16 212 ASP A O 1
ATOM 1697 N N . GLY A 1 213 ? -0.221 15.317 -49.485 1.00 36.97 213 GLY A N 1
ATOM 1698 C CA . GLY A 1 213 ? -1.092 16.465 -49.199 1.00 36.97 213 GLY A CA 1
ATOM 1699 C C . GLY A 1 213 ? -0.412 17.706 -48.616 1.00 36.97 213 GLY A C 1
ATOM 1700 O O . GLY A 1 213 ? -0.639 18.068 -47.466 1.00 36.97 213 GLY A O 1
ATOM 1701 N N . GLU A 1 214 ? 0.414 18.359 -49.425 1.00 41.66 214 GLU A N 1
ATOM 1702 C CA . GLU A 1 214 ? 0.965 19.708 -49.249 1.00 41.66 214 GLU A CA 1
ATOM 1703 C C . GLU A 1 214 ? -0.111 20.765 -48.886 1.00 41.66 214 GLU A C 1
ATOM 1705 O O . GLU A 1 214 ? -1.173 20.818 -49.504 1.00 41.66 214 GLU A O 1
ATOM 1710 N N . GLY A 1 215 ? 0.162 21.649 -47.915 1.00 35.00 215 GLY A N 1
ATOM 1711 C CA . GLY A 1 215 ? -0.707 22.801 -47.626 1.00 35.00 215 GLY A CA 1
ATOM 1712 C C . GLY A 1 215 ? -0.403 23.504 -46.303 1.00 35.00 215 GLY A C 1
ATOM 1713 O O . GLY A 1 215 ? -0.961 23.163 -45.264 1.00 35.00 215 GLY A O 1
ATOM 1714 N N . GLY A 1 216 ? 0.500 24.486 -46.327 1.00 36.50 216 GLY A N 1
ATOM 1715 C CA . GLY A 1 216 ? 0.892 25.255 -45.147 1.00 36.50 216 GLY A CA 1
ATOM 1716 C C . GLY A 1 216 ? -0.140 26.285 -44.674 1.00 36.50 216 GLY A C 1
ATOM 1717 O O . GLY A 1 216 ? -1.007 26.714 -45.424 1.00 36.50 216 GLY A O 1
ATOM 1718 N N . SER A 1 217 ? 0.026 26.756 -43.436 1.00 43.94 217 SER A N 1
ATOM 1719 C CA . SER A 1 217 ? -0.078 28.180 -43.091 1.00 43.94 217 SER A CA 1
ATOM 1720 C C . SER A 1 217 ? 0.424 28.410 -41.664 1.00 43.94 217 SER A C 1
ATOM 1722 O O . SER A 1 217 ? -0.090 27.858 -40.691 1.00 43.94 217 SER A O 1
ATOM 1724 N N . ALA A 1 218 ? 1.463 29.233 -41.557 1.00 47.72 218 ALA A N 1
ATOM 1725 C CA . ALA A 1 218 ? 2.025 29.717 -40.311 1.00 47.72 218 ALA A CA 1
ATOM 1726 C C . ALA A 1 218 ? 1.068 30.730 -39.656 1.00 47.72 218 ALA A C 1
ATOM 1728 O O . ALA A 1 218 ? 0.955 31.874 -40.093 1.00 47.72 218 ALA A O 1
ATOM 1729 N N . GLY A 1 219 ? 0.408 30.325 -38.571 1.00 41.62 219 GLY A N 1
ATOM 1730 C CA . GLY A 1 219 ? -0.334 31.226 -37.690 1.00 41.62 219 GLY A CA 1
ATOM 1731 C C . GLY A 1 219 ? 0.609 31.996 -36.763 1.00 41.62 219 GLY A C 1
ATOM 1732 O O . GLY A 1 219 ? 0.951 31.527 -35.678 1.00 41.62 219 GLY A O 1
ATOM 1733 N N . LYS A 1 220 ? 1.035 33.184 -37.198 1.00 47.25 220 LYS A N 1
ATOM 1734 C CA . LYS A 1 220 ? 1.747 34.190 -36.399 1.00 47.25 220 LYS A CA 1
ATOM 1735 C C . LYS A 1 220 ? 0.850 34.622 -35.226 1.00 47.25 220 LYS A C 1
ATOM 1737 O O . LYS A 1 220 ? -0.165 35.272 -35.442 1.00 47.25 220 LYS A O 1
ATOM 1742 N N . ARG A 1 221 ? 1.194 34.248 -33.986 1.00 43.41 221 ARG A N 1
ATOM 1743 C CA . ARG A 1 221 ? 0.555 34.808 -32.781 1.00 43.41 221 ARG A CA 1
ATOM 1744 C C . ARG A 1 221 ? 1.123 36.202 -32.548 1.00 43.41 221 ARG A C 1
ATOM 1746 O O . ARG A 1 221 ? 2.257 36.348 -32.098 1.00 43.41 221 ARG A O 1
ATOM 1753 N N . GLU A 1 222 ? 0.346 37.204 -32.923 1.00 48.19 222 GLU A N 1
ATOM 1754 C CA . GLU A 1 222 ? 0.592 38.599 -32.589 1.00 48.19 222 GLU A CA 1
ATOM 1755 C C . GLU A 1 222 ? 0.345 38.792 -31.086 1.00 48.19 222 GLU A C 1
ATOM 1757 O O . GLU A 1 222 ? -0.672 38.363 -30.540 1.00 48.19 222 GLU A O 1
ATOM 1762 N N . ARG A 1 223 ? 1.348 39.345 -30.405 1.00 47.97 223 ARG A N 1
ATOM 1763 C CA . ARG A 1 223 ? 1.332 39.676 -28.983 1.00 47.97 223 ARG A CA 1
ATOM 1764 C C . ARG A 1 223 ? 0.693 41.057 -28.870 1.00 47.97 223 ARG A C 1
ATOM 1766 O O . ARG A 1 223 ? 1.269 42.017 -29.364 1.00 47.97 223 ARG A O 1
ATOM 1773 N N . ALA A 1 224 ? -0.498 41.136 -28.286 1.00 53.59 224 ALA A N 1
ATOM 1774 C CA . ALA A 1 224 ? -1.078 42.411 -27.890 1.00 53.59 224 ALA A CA 1
ATOM 1775 C C . ALA A 1 224 ? -0.335 42.897 -26.637 1.00 53.59 224 ALA A C 1
ATOM 1777 O O . ALA A 1 224 ? -0.376 42.230 -25.602 1.00 53.59 224 ALA A O 1
ATOM 1778 N N . ASP A 1 225 ? 0.387 44.008 -26.763 1.00 54.59 225 ASP A N 1
ATOM 1779 C CA . ASP A 1 225 ? 0.881 44.784 -25.630 1.00 54.59 225 ASP A CA 1
ATOM 1780 C C . ASP A 1 225 ? -0.186 45.845 -25.301 1.00 54.59 225 ASP A C 1
ATOM 1782 O O . ASP A 1 225 ? -0.522 46.680 -26.140 1.00 54.59 225 ASP A O 1
ATOM 1786 N N . ASP A 1 226 ? -0.752 45.762 -24.097 1.00 51.97 226 ASP A N 1
ATOM 1787 C CA . ASP A 1 226 ? -1.630 46.769 -23.488 1.00 51.97 226 ASP A CA 1
ATOM 1788 C C . ASP A 1 226 ? -0.752 47.869 -22.859 1.00 51.97 226 ASP A C 1
ATOM 1790 O O . ASP A 1 226 ? -0.012 47.586 -21.909 1.00 51.97 226 ASP A O 1
ATOM 1794 N N . ALA A 1 227 ? -0.824 49.097 -23.389 1.00 51.97 227 ALA A N 1
ATOM 1795 C CA . ALA A 1 227 ? -0.531 50.362 -22.697 1.00 51.97 227 ALA A CA 1
ATOM 1796 C C . ALA A 1 227 ? -1.051 51.567 -23.500 1.00 51.97 227 ALA A C 1
ATOM 1798 O O . ALA A 1 227 ? -0.679 51.692 -24.689 1.00 51.97 227 ALA A O 1
#

Sequence (227 aa):
MRFNTSLRRSRCQMATLFGLLKPIYACPNRLISILQSRVILEMASTSTTSSSSTPIKLTSSDGKTFELKQEFVKKANMLKQMLADLGYSEEEGNYPDEGIPLPSVAGEALEKILEWLTLHEAEDPKTDEYRQMHRFNRNVKKEDIALLDKCFPRPKLADVINAAYYLEMPDLIDTLVKYTANNLEGKTAEQMSMWLEIPLKKDEKKKEAEDDGEGGSAGKRERADDA

Organism: Steinernema carpocapsae (NCBI:txid34508)

Foldseek 3Di:
DDDDDDDDDDDDDDDDDDDDDDDDDDDDDDDDPPDDPPDDDDPPPPDDPPPVAAWAWEAELVRDIDTHDLLCCQQQVQSQVVCVVVVHDSVVSDYDPVHHYDNLADPLLVVLVRVVCVVCVVPHQDDPVRCVVCVVPLDADPVLLVSLVPQPPLVSLVSNLVVCVVRVRVVVNSNSVSSLCVCCPPDDPVRNCVNNVHDDDDPPDPDDDDDDDDDDDDDDPDDDDDD

Radius of gyration: 35.02 Å; chains: 1; bounding box: 83×93×97 Å

Secondary structure (DSSP, 8-state):
-----------------------------------------------------PPEEEEETTS-EEEE-GGGGGG-HHHHHHHHHTT--TTT----TT-EEETTS-HHHHHHHHHHHHHTTTSPPPPHHHHHHTTT-----HHHHHHHHT--SHHHHHHHHHHHHHTT-HHHHHHHHHHHHHHHTT--HHHHHHHHT-PPPP-------------------------